Protein AF-A0A6S6U5R6-F1 (afdb_monomer_lite)

Organism: NCBI:txid1331704

InterPro domains:
  IPR002477 Peptidoglycan binding-like [PF01471] (128-172)
  IPR002477 Peptidoglycan binding-like [PF01471] (194-243)
  IPR036365 PGBD-like superfamily [SSF47090] (128-179)
  IPR036365 PGBD-like superfamily [SSF47090] (192-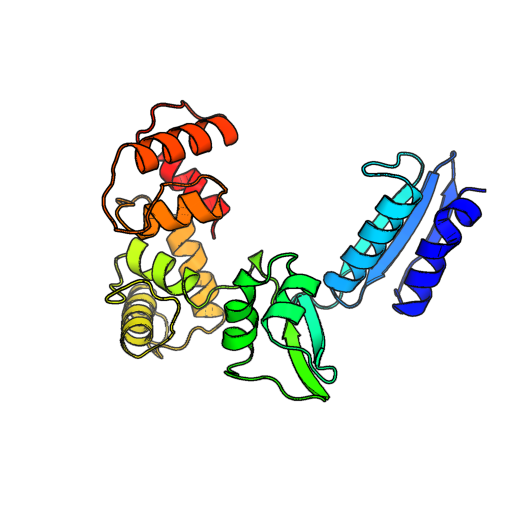245)
  IPR036366 PGBD superfamily [G3DSA:1.10.101.10] (125-185)
  IPR036366 PGBD superfamily [G3DSA:1.10.101.10] (190-248)

Secondary structure (DSSP, 8-state):
-HHHHTHHHHHHHHHTT-BS--EEEETTEEEEEEEEEEHHHHHHHHHHHHHHH-SS-SSEEEEEEEEE-S-SEEEEPPTT--HHHHHHHHHS-GGGHHHHHHHTT-SS--TT-EEEE--GGG---HHHHHHHHHHTT---S--SS---HHHHHHHHHHHHHTTS---SS--HHHHHHHHHHHHT--S---HHHHHHHHHHTT---SS-SS---HHHHHHHHHHHHHTTS---SS--HHHHHHHHHHH-

pLDDT: mean 94.7, std 4.1, range [69.38, 98.62]

Structure (mmCIF, N/CA/C/O backbone):
data_AF-A0A6S6U5R6-F1
#
_entry.id   AF-A0A6S6U5R6-F1
#
loop_
_atom_site.group_PDB
_atom_site.id
_atom_site.type_symbol
_atom_site.label_atom_id
_atom_site.label_alt_id
_atom_site.label_comp_id
_atom_site.label_asym_id
_atom_site.label_entity_id
_atom_site.label_seq_id
_atom_site.pdbx_PDB_ins_code
_atom_site.Cartn_x
_atom_site.Cartn_y
_atom_site.Cartn_z
_atom_site.occupancy
_atom_site.B_iso_or_equiv
_atom_site.auth_seq_id
_atom_site.auth_comp_id
_atom_site.auth_asym_id
_atom_site.auth_atom_id
_atom_site.pdbx_PDB_model_num
ATOM 1 N N . MET A 1 1 ? -20.305 16.436 30.517 1.00 87.75 1 MET A N 1
ATOM 2 C CA . MET A 1 1 ? -19.040 15.692 30.689 1.00 87.75 1 MET A CA 1
ATOM 3 C C . MET A 1 1 ? -18.584 15.234 29.319 1.00 87.75 1 MET A C 1
ATOM 5 O O . MET A 1 1 ? -19.436 14.871 28.508 1.00 87.75 1 MET A O 1
ATOM 9 N N . LEU A 1 2 ? -17.287 15.290 29.034 1.00 94.25 2 LEU A N 1
ATOM 10 C CA . LEU A 1 2 ? -16.742 14.882 27.733 1.00 94.25 2 LEU A CA 1
ATOM 11 C C . LEU A 1 2 ? -16.892 13.378 27.503 1.00 94.25 2 LEU A C 1
ATOM 13 O O . LEU A 1 2 ? -17.192 12.957 26.389 1.00 94.25 2 LEU A O 1
ATOM 17 N N . SER A 1 3 ? -16.813 12.591 28.575 1.00 92.06 3 SER A N 1
ATOM 18 C CA . SER A 1 3 ? -17.170 11.165 28.580 1.00 92.06 3 SER A CA 1
ATOM 19 C C . SER A 1 3 ? -18.551 10.878 27.972 1.00 92.06 3 SER A C 1
ATOM 21 O O . SER A 1 3 ? -18.696 9.941 27.195 1.00 92.06 3 SER A O 1
ATOM 23 N N . GLN A 1 4 ? -19.555 11.722 28.239 1.00 96.25 4 GLN A N 1
ATOM 24 C CA . GLN A 1 4 ? -20.894 11.571 27.657 1.00 96.25 4 GLN A CA 1
ATOM 25 C C . GLN A 1 4 ? -20.933 11.945 26.168 1.00 96.25 4 GLN A C 1
ATOM 27 O O . GLN A 1 4 ? -21.606 11.275 25.388 1.00 96.25 4 GLN A O 1
ATOM 32 N N . LYS A 1 5 ? -20.213 13.000 25.757 1.00 97.38 5 LYS A N 1
ATOM 33 C CA . LYS A 1 5 ? -20.102 13.395 24.341 1.00 97.38 5 LYS A CA 1
ATOM 34 C C . LYS A 1 5 ? -19.499 12.259 23.510 1.00 97.38 5 LYS A C 1
ATOM 36 O O . LYS A 1 5 ? -20.014 11.956 22.440 1.00 97.38 5 LYS A O 1
ATOM 41 N N . TYR A 1 6 ? -18.446 11.625 24.022 1.00 98.00 6 TYR A N 1
ATOM 42 C CA . TYR A 1 6 ? -17.703 10.558 23.348 1.00 98.00 6 TYR A CA 1
ATOM 43 C C . TYR A 1 6 ? -18.139 9.144 23.758 1.00 98.00 6 TYR A C 1
ATOM 45 O O . TYR A 1 6 ? -17.400 8.188 23.539 1.00 98.00 6 TYR A O 1
ATOM 53 N N . GLN A 1 7 ? -19.344 8.973 24.311 1.00 98.00 7 GLN A N 1
ATOM 54 C CA . GLN A 1 7 ? -19.811 7.676 24.812 1.00 98.00 7 GLN A CA 1
ATOM 55 C C . GLN A 1 7 ? -19.755 6.571 23.744 1.00 98.00 7 GLN A C 1
ATOM 57 O O . GLN A 1 7 ? -19.329 5.457 24.035 1.00 98.00 7 GLN A O 1
ATOM 62 N N . THR A 1 8 ? -20.101 6.887 22.493 1.00 98.19 8 THR A N 1
ATOM 63 C CA . THR A 1 8 ? -20.051 5.918 21.388 1.00 98.19 8 THR A CA 1
ATOM 64 C C . THR A 1 8 ? -18.628 5.465 21.053 1.00 98.19 8 THR A C 1
ATOM 66 O O . THR A 1 8 ? -18.436 4.301 20.715 1.00 98.19 8 THR A O 1
ATOM 69 N N . VAL A 1 9 ? -17.620 6.331 21.224 1.00 97.88 9 VAL A N 1
ATOM 70 C CA . VAL A 1 9 ? -16.198 5.959 21.108 1.00 97.88 9 VAL A CA 1
ATOM 71 C C . VAL A 1 9 ? -15.826 4.965 22.210 1.00 97.88 9 VAL A C 1
ATOM 73 O O . VAL A 1 9 ? -15.187 3.949 21.942 1.00 97.88 9 VAL A O 1
ATOM 76 N N . LEU A 1 10 ? -16.252 5.232 23.449 1.00 97.44 10 LEU A N 1
ATOM 77 C CA . LEU A 1 10 ? -15.955 4.376 24.602 1.00 97.44 10 LEU A CA 1
ATOM 78 C C . LEU A 1 10 ? -16.616 2.997 24.475 1.00 97.44 10 LEU A C 1
ATOM 80 O O . LEU A 1 10 ? -16.004 1.977 24.790 1.00 97.44 10 LEU A O 1
ATOM 84 N N . ASP A 1 11 ? -17.855 2.951 23.988 1.00 98.12 11 ASP A N 1
ATOM 85 C CA . ASP A 1 11 ? -18.580 1.699 23.770 1.00 98.12 11 ASP A CA 1
ATOM 86 C C . ASP A 1 11 ? -18.005 0.898 22.595 1.00 98.12 11 ASP A C 1
ATOM 88 O O . ASP A 1 11 ? -17.917 -0.333 22.666 1.00 98.12 11 ASP A O 1
ATOM 92 N N . LEU A 1 12 ? -17.529 1.581 21.548 1.00 98.12 12 LEU A N 1
ATOM 93 C CA . LEU A 1 12 ? -16.770 0.945 20.476 1.00 98.12 12 LEU A CA 1
ATOM 94 C C . LEU A 1 12 ? -15.465 0.339 21.011 1.00 98.12 12 LEU A C 1
ATOM 96 O O . LEU A 1 12 ? -15.174 -0.815 20.710 1.00 98.12 12 LEU A O 1
ATOM 100 N N . GLY A 1 13 ? -14.731 1.052 21.871 1.00 97.31 13 GLY A N 1
ATOM 101 C CA . GLY A 1 13 ? -13.522 0.530 22.517 1.00 97.31 13 GLY A CA 1
ATOM 102 C C . GLY A 1 13 ? -13.771 -0.764 23.301 1.00 97.31 13 GLY A C 1
ATOM 103 O O . GLY A 1 13 ? -13.008 -1.722 23.181 1.00 97.31 13 GLY A O 1
ATOM 104 N N . LYS A 1 14 ? -14.890 -0.847 24.032 1.00 96.81 14 LYS A N 1
ATOM 105 C CA . LYS A 1 14 ? -15.309 -2.092 24.703 1.00 96.81 14 LYS A CA 1
ATOM 106 C C . LYS A 1 14 ? -15.639 -3.199 23.703 1.00 96.81 14 LYS A C 1
ATOM 108 O O . LYS A 1 14 ? -15.217 -4.331 23.892 1.00 96.81 14 LYS A O 1
ATOM 113 N N . THR A 1 15 ? -16.366 -2.872 22.635 1.00 97.69 15 THR A N 1
ATOM 114 C CA . THR A 1 15 ? -16.760 -3.835 21.589 1.00 97.69 15 THR A CA 1
ATOM 115 C C . THR A 1 15 ? -15.545 -4.436 20.880 1.00 97.69 15 THR A C 1
ATOM 117 O O . THR A 1 15 ? -15.525 -5.627 20.580 1.00 97.69 15 THR A O 1
ATOM 120 N N . LEU A 1 16 ? -14.514 -3.621 20.650 1.00 96.69 16 LEU A N 1
ATOM 121 C CA . LEU A 1 16 ? -13.247 -4.034 20.047 1.00 96.69 16 LEU A CA 1
ATOM 122 C C . LEU A 1 16 ? -12.286 -4.692 21.052 1.00 96.69 16 LEU A C 1
ATOM 124 O O . LEU A 1 16 ? -11.215 -5.139 20.658 1.00 96.69 16 LEU A O 1
ATOM 128 N N . ASN A 1 17 ? -12.664 -4.787 22.331 1.00 96.94 17 ASN A N 1
ATOM 129 C CA . ASN A 1 17 ? -11.829 -5.302 23.416 1.00 96.94 17 ASN A CA 1
ATOM 130 C C . ASN A 1 17 ? -10.465 -4.596 23.512 1.00 96.94 17 ASN A C 1
ATOM 132 O O . ASN A 1 17 ? -9.442 -5.263 23.675 1.00 96.94 17 ASN A O 1
ATOM 136 N N . ILE A 1 18 ? -10.441 -3.260 23.426 1.00 97.44 18 ILE A N 1
ATOM 137 C CA . ILE A 1 18 ? -9.217 -2.474 23.640 1.00 97.44 18 ILE A CA 1
ATOM 138 C C . ILE A 1 18 ? -8.646 -2.790 25.031 1.00 97.44 18 ILE A C 1
ATOM 140 O O . ILE A 1 18 ? -9.348 -2.688 26.038 1.00 97.44 18 ILE A O 1
ATOM 144 N N . GLN A 1 19 ? -7.378 -3.199 25.079 1.00 95.94 19 GLN A N 1
ATOM 145 C CA . GLN A 1 19 ? -6.697 -3.633 26.304 1.00 95.94 19 GLN A CA 1
ATOM 146 C C . GLN A 1 19 ? -5.864 -2.505 26.916 1.00 95.94 19 GLN A C 1
ATOM 148 O O . GLN A 1 19 ? -5.504 -1.559 26.221 1.00 95.94 19 GLN A O 1
ATOM 153 N N . ASN A 1 20 ? -5.504 -2.633 28.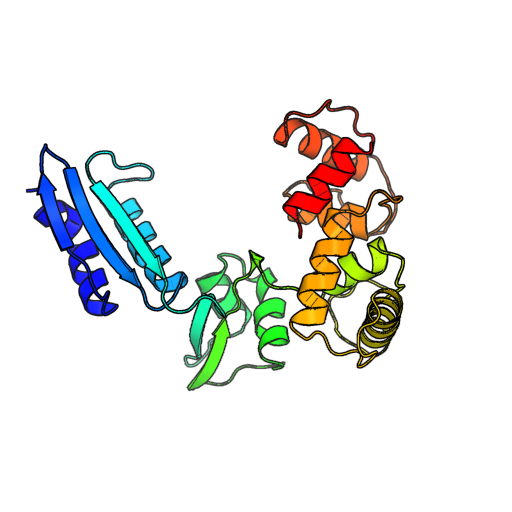198 1.00 95.00 20 ASN A N 1
ATOM 154 C CA . ASN A 1 20 ? -4.531 -1.760 28.881 1.00 95.00 20 ASN A CA 1
ATOM 155 C C . ASN A 1 20 ? -4.811 -0.253 28.711 1.00 95.00 20 ASN A C 1
ATOM 157 O O . ASN A 1 20 ? -3.888 0.532 28.501 1.00 95.00 20 ASN A O 1
ATOM 161 N N . GLY A 1 21 ? -6.090 0.124 28.722 1.00 92.06 21 GLY A N 1
ATOM 162 C CA . GLY A 1 21 ? -6.541 1.480 28.443 1.00 92.06 21 GLY A CA 1
ATOM 163 C C . GLY A 1 21 ? -7.178 2.161 29.643 1.00 92.06 21 GLY A C 1
ATOM 164 O O . GLY A 1 21 ? -7.866 1.518 30.434 1.00 92.06 21 GLY A O 1
ATOM 165 N N . ASP A 1 22 ? -6.993 3.474 29.723 1.00 95.75 22 ASP A N 1
ATOM 166 C CA . ASP A 1 22 ? -7.586 4.350 30.726 1.00 95.75 22 ASP A CA 1
ATOM 167 C C . ASP A 1 22 ? -8.443 5.431 30.061 1.00 95.75 22 ASP A C 1
ATOM 169 O O . ASP A 1 22 ? -8.202 5.838 28.923 1.00 95.75 22 ASP A O 1
ATOM 173 N N . VAL A 1 23 ? -9.443 5.924 30.794 1.00 96.50 23 VAL A N 1
ATOM 174 C CA . VAL A 1 23 ? -10.279 7.061 30.386 1.00 96.50 23 VAL A CA 1
ATOM 175 C C . VAL A 1 23 ? -10.267 8.087 31.508 1.00 96.50 23 VAL A C 1
ATOM 177 O O . VAL A 1 23 ? -10.795 7.838 32.592 1.00 96.50 23 VAL A O 1
ATOM 180 N N . ILE A 1 24 ? -9.658 9.244 31.257 1.00 96.75 24 ILE A N 1
ATOM 181 C CA . ILE A 1 24 ? -9.437 10.283 32.266 1.00 96.75 24 ILE A CA 1
ATOM 182 C C . ILE A 1 24 ? -9.946 11.616 31.720 1.00 96.75 24 ILE A C 1
ATOM 184 O O . ILE A 1 24 ? -9.474 12.095 30.697 1.00 96.75 24 ILE A O 1
ATOM 188 N N . GLU A 1 25 ? -10.892 12.250 32.411 1.00 96.81 25 GLU A N 1
ATOM 189 C CA . GLU A 1 25 ? -11.330 13.614 32.093 1.00 96.81 25 GLU A CA 1
ATOM 190 C C . GLU A 1 25 ? -10.544 14.597 32.974 1.00 96.81 25 GLU A C 1
ATOM 192 O O . GLU A 1 25 ? -10.688 14.593 34.198 1.00 96.81 25 GLU A O 1
ATOM 197 N N . LYS A 1 26 ? -9.671 15.409 32.368 1.00 95.75 26 LYS A N 1
ATOM 198 C CA . LYS A 1 26 ? -8.799 16.356 33.078 1.00 95.75 26 LYS A CA 1
ATOM 199 C C . LYS A 1 26 ? -8.613 17.636 32.268 1.00 95.75 26 LYS A C 1
ATOM 201 O O . LYS A 1 26 ? -8.411 17.579 31.063 1.00 95.75 26 LYS A O 1
ATOM 206 N N . ASP A 1 27 ? -8.684 18.788 32.937 1.00 94.56 27 ASP A N 1
ATOM 207 C CA . ASP A 1 27 ? -8.444 20.114 32.342 1.00 94.56 27 ASP A CA 1
ATOM 208 C C . ASP A 1 27 ? -9.277 20.392 31.070 1.00 94.56 27 ASP A C 1
ATOM 210 O O . ASP A 1 27 ? -8.825 21.051 30.138 1.00 94.56 27 ASP A O 1
ATOM 214 N N . GLY A 1 28 ? -10.516 19.880 31.024 1.00 95.00 28 GLY A N 1
ATOM 215 C CA . GLY A 1 28 ? -11.403 20.029 29.863 1.00 95.00 28 GLY A CA 1
ATOM 216 C C . GLY A 1 28 ? -11.013 19.171 28.654 1.00 95.00 28 GLY A C 1
ATOM 217 O O . GLY A 1 28 ? -11.452 19.461 27.544 1.00 95.00 28 GLY A O 1
ATOM 218 N N . ILE A 1 29 ? -10.204 18.129 28.863 1.00 97.00 29 ILE A N 1
ATOM 219 C CA . ILE A 1 29 ? -9.772 17.170 27.845 1.00 97.00 29 ILE A CA 1
ATOM 220 C C . ILE A 1 29 ? -10.123 15.757 28.314 1.00 97.00 29 ILE A C 1
ATOM 222 O O . ILE A 1 29 ? -9.887 15.388 29.466 1.00 97.00 29 ILE A O 1
ATOM 226 N N . LEU A 1 30 ? -10.678 14.952 27.409 1.00 98.06 30 LEU A N 1
ATOM 227 C CA . LEU A 1 30 ? -10.830 13.516 27.602 1.00 98.06 30 LEU A CA 1
ATOM 228 C C . LEU A 1 30 ? -9.572 12.801 27.101 1.00 98.06 30 LEU A C 1
ATOM 230 O O . LEU A 1 30 ? -9.301 12.778 25.905 1.00 98.06 30 LEU A O 1
ATOM 234 N N . LEU A 1 31 ? -8.802 12.227 28.011 1.00 97.69 31 LEU A N 1
ATOM 235 C CA . LEU A 1 31 ? -7.648 11.390 27.710 1.00 97.69 31 LEU A CA 1
ATOM 236 C C . LEU A 1 31 ? -8.124 9.943 27.598 1.00 97.69 31 LEU A C 1
ATOM 238 O O . LEU A 1 31 ? -8.745 9.430 28.530 1.00 97.69 31 LEU A O 1
ATOM 242 N N . ILE A 1 32 ? -7.845 9.298 26.470 1.00 96.94 32 ILE A N 1
ATOM 243 C CA . ILE A 1 32 ? -8.117 7.876 26.252 1.00 96.94 32 ILE A CA 1
ATOM 244 C C . ILE A 1 32 ? -6.802 7.188 25.907 1.00 96.94 32 ILE A C 1
ATOM 246 O O . ILE A 1 32 ? -6.084 7.649 25.021 1.00 96.94 32 ILE A O 1
ATOM 250 N N . SER A 1 33 ? -6.502 6.074 26.563 1.00 97.44 33 SER A N 1
ATOM 251 C CA . SER A 1 33 ? -5.384 5.212 26.184 1.00 97.44 33 SER A CA 1
ATOM 252 C C . SER A 1 33 ? -5.830 3.783 25.897 1.00 97.44 33 SER A C 1
ATOM 254 O O . SER A 1 33 ? -6.959 3.399 26.206 1.00 97.44 33 SER A O 1
ATOM 256 N N . GLY A 1 34 ? -4.952 2.990 25.282 1.00 97.75 34 GLY A N 1
ATOM 257 C CA . GLY A 1 34 ? -5.128 1.543 25.187 1.00 97.75 34 GLY A CA 1
ATOM 258 C C . GLY A 1 34 ? -4.356 0.883 24.051 1.00 97.75 34 GLY A C 1
ATOM 259 O O . GLY A 1 34 ? -3.592 1.513 23.321 1.00 97.75 34 GLY A O 1
ATOM 260 N N . THR A 1 35 ? -4.581 -0.413 23.887 1.00 98.31 35 THR A N 1
ATOM 261 C CA . THR A 1 35 ? -3.994 -1.244 22.838 1.00 98.31 35 THR A CA 1
ATOM 262 C C . THR A 1 35 ? -5.107 -1.876 22.017 1.00 98.31 35 THR A C 1
ATOM 264 O O . THR A 1 35 ? -5.890 -2.677 22.531 1.00 98.31 35 THR A O 1
ATOM 267 N N . ALA A 1 36 ? -5.178 -1.505 20.739 1.00 98.19 36 ALA A N 1
ATOM 268 C CA . ALA A 1 36 ? -6.022 -2.170 19.753 1.00 98.19 36 ALA A CA 1
ATOM 269 C C . ALA A 1 36 ? -5.334 -3.436 19.239 1.00 98.19 36 ALA A C 1
ATOM 271 O O . ALA A 1 36 ? -4.104 -3.470 19.131 1.00 98.19 36 ALA A O 1
ATOM 272 N N . LYS A 1 37 ? -6.103 -4.460 18.859 1.00 97.38 37 LYS A N 1
ATOM 273 C CA . LYS A 1 37 ? -5.512 -5.698 18.342 1.00 97.38 37 LYS A CA 1
ATOM 274 C C . LYS A 1 37 ? -4.866 -5.466 16.981 1.00 97.38 37 LYS A C 1
ATOM 276 O O . LYS A 1 37 ? -3.770 -5.949 16.719 1.00 97.38 37 LYS A O 1
ATOM 281 N N . THR A 1 38 ? -5.541 -4.707 16.116 1.00 97.38 38 THR A N 1
ATOM 282 C CA . THR A 1 38 ? -5.091 -4.425 14.745 1.00 97.38 38 THR A CA 1
ATOM 283 C C . THR A 1 38 ? -5.143 -2.935 14.415 1.00 97.38 38 THR A C 1
ATOM 285 O O . THR A 1 38 ? -5.860 -2.157 15.050 1.00 97.38 38 THR A O 1
ATOM 288 N N . ALA A 1 39 ? -4.390 -2.512 13.396 1.00 96.12 39 ALA A N 1
ATOM 289 C CA . ALA A 1 39 ? -4.393 -1.119 12.953 1.00 96.12 39 ALA A CA 1
ATOM 290 C C . ALA A 1 39 ? -5.780 -0.661 12.462 1.00 96.12 39 ALA A C 1
ATOM 292 O O . ALA A 1 39 ? -6.155 0.481 12.712 1.00 96.12 39 ALA A O 1
ATOM 293 N N . TYR A 1 40 ? -6.570 -1.550 11.851 1.00 97.12 40 TYR A N 1
ATOM 294 C CA . TYR A 1 40 ? -7.944 -1.238 11.450 1.00 97.12 40 TYR A CA 1
ATOM 295 C C . TYR A 1 40 ? -8.849 -0.880 12.635 1.00 97.12 40 TYR A C 1
ATOM 297 O O . TYR A 1 40 ? -9.614 0.074 12.566 1.00 97.12 40 TYR A O 1
ATOM 305 N N . GLU A 1 41 ? -8.750 -1.608 13.746 1.00 97.31 41 GLU A N 1
ATOM 306 C CA . GLU A 1 41 ? -9.540 -1.325 14.951 1.00 97.31 41 GLU A CA 1
ATOM 307 C C . GLU A 1 41 ? -9.175 0.027 15.564 1.00 97.31 41 GLU A C 1
ATOM 309 O O . GLU A 1 41 ? -10.053 0.794 15.962 1.00 97.31 41 GLU A O 1
ATOM 314 N N . LYS A 1 42 ? -7.877 0.352 15.571 1.00 97.12 42 LYS A N 1
ATOM 315 C CA . LYS A 1 42 ? -7.392 1.680 15.950 1.00 97.12 42 LYS A CA 1
ATOM 316 C C . LYS A 1 4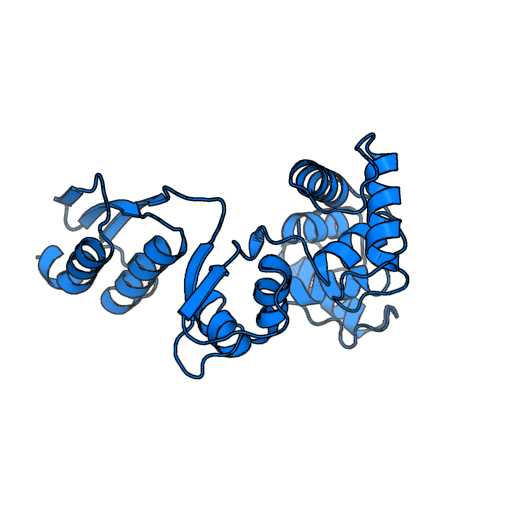2 ? -8.004 2.767 15.058 1.00 97.12 42 LYS A C 1
ATOM 318 O O . LYS A 1 42 ? -8.426 3.808 15.559 1.00 97.12 42 LYS A O 1
ATOM 323 N N . ASP A 1 43 ? -8.065 2.531 13.749 1.00 96.12 43 ASP A N 1
ATOM 324 C CA . ASP A 1 43 ? -8.630 3.481 12.788 1.00 96.12 43 ASP A CA 1
ATOM 325 C C . ASP A 1 43 ? -10.149 3.641 12.958 1.00 96.12 43 ASP A C 1
ATOM 327 O O . ASP A 1 43 ? -10.643 4.762 12.870 1.00 96.12 43 ASP A O 1
ATOM 331 N N . LEU A 1 44 ? -10.885 2.576 13.305 1.00 97.19 44 LEU A N 1
ATOM 332 C CA . LEU A 1 44 ? -12.317 2.661 13.630 1.00 97.19 44 LEU A CA 1
ATOM 333 C C . LEU A 1 44 ? -12.589 3.594 14.818 1.00 97.19 44 LEU A C 1
ATOM 335 O O . LEU A 1 44 ? -13.536 4.379 14.779 1.00 97.19 44 LEU A O 1
ATOM 339 N N . ILE A 1 45 ? -11.749 3.544 15.856 1.00 97.69 45 ILE A N 1
ATOM 340 C CA . ILE A 1 45 ? -11.832 4.472 16.992 1.00 97.69 45 ILE A CA 1
ATOM 341 C C . ILE A 1 45 ? -11.574 5.910 16.527 1.00 97.69 45 ILE A C 1
ATOM 343 O O . ILE A 1 45 ? -12.339 6.811 16.872 1.00 97.69 45 ILE A O 1
ATOM 347 N N . TRP A 1 46 ? -10.541 6.139 15.710 1.00 96.88 46 TRP A N 1
ATOM 348 C CA . TRP A 1 46 ? -10.255 7.469 15.160 1.00 96.88 46 TRP A CA 1
ATOM 349 C C . TRP A 1 46 ? -11.378 8.007 14.274 1.00 96.88 46 TRP A C 1
ATOM 351 O O . TRP A 1 46 ? -11.697 9.195 14.347 1.00 96.88 46 TRP A O 1
ATOM 361 N N . ASP A 1 47 ? -11.983 7.164 13.446 1.00 95.94 47 ASP A N 1
ATOM 362 C CA . ASP A 1 47 ? -13.098 7.546 12.583 1.00 95.94 47 ASP A CA 1
ATOM 363 C C . ASP A 1 47 ? -14.342 7.898 13.404 1.00 95.94 47 ASP A C 1
ATOM 365 O O . ASP A 1 47 ? -15.008 8.896 13.120 1.00 95.94 47 ASP A O 1
ATOM 369 N N . GLU A 1 48 ? -14.611 7.158 14.479 1.00 97.94 48 GLU A N 1
ATOM 370 C CA . GLU A 1 48 ? -15.709 7.459 15.397 1.00 97.94 48 GLU A CA 1
ATOM 371 C C . GLU A 1 48 ? -15.471 8.765 16.173 1.00 97.94 48 GLU A C 1
ATOM 373 O O . GLU A 1 48 ? -16.382 9.583 16.320 1.00 97.94 48 GLU A O 1
ATOM 378 N N . ILE A 1 49 ? -14.228 9.034 16.584 1.00 97.62 49 ILE A N 1
ATOM 379 C CA . ILE A 1 49 ? -13.845 10.323 17.177 1.00 97.62 49 ILE A CA 1
ATOM 380 C C . ILE A 1 49 ? -14.094 11.458 16.189 1.00 97.62 49 ILE A C 1
ATOM 382 O O . ILE A 1 49 ? -14.694 12.463 16.566 1.00 97.62 49 ILE A O 1
ATOM 386 N N . LYS A 1 50 ? -13.689 11.303 14.922 1.00 96.75 50 LYS A N 1
ATOM 387 C CA . LYS A 1 50 ? -13.935 12.325 13.895 1.00 96.75 50 LYS A CA 1
ATOM 388 C C . LYS A 1 50 ? -15.424 12.539 13.650 1.00 96.75 50 LYS A C 1
ATOM 390 O O . LYS A 1 50 ? -15.859 13.675 13.471 1.00 96.75 50 LYS A O 1
ATOM 395 N N . ARG A 1 51 ? -16.218 11.466 13.678 1.00 97.38 51 ARG A N 1
ATOM 396 C CA . ARG A 1 51 ? -17.677 11.527 13.528 1.00 97.38 51 ARG A CA 1
ATOM 397 C C . ARG A 1 51 ? -18.337 12.331 14.652 1.00 97.38 51 ARG A C 1
ATOM 399 O O . ARG A 1 51 ? -19.290 13.060 14.392 1.00 97.38 51 ARG A O 1
ATOM 406 N N . VAL A 1 52 ? -17.847 12.200 15.885 1.00 97.50 52 VAL A N 1
ATOM 407 C CA . VAL A 1 52 ? -18.407 12.867 17.074 1.00 97.50 52 VAL A CA 1
ATOM 408 C C . VAL A 1 52 ? -17.842 14.279 17.282 1.00 97.50 52 VAL A C 1
ATOM 410 O O . VAL A 1 52 ? -18.579 15.204 17.621 1.00 97.50 52 VAL A O 1
ATOM 413 N N . GLY A 1 53 ? -16.531 14.446 17.120 1.00 96.00 53 GLY A N 1
ATOM 414 C CA . GLY A 1 53 ? -15.781 15.656 17.465 1.00 96.00 53 GLY A CA 1
ATOM 415 C C . GLY A 1 53 ? -15.374 16.535 16.278 1.00 96.00 53 GLY A C 1
ATOM 416 O O . GLY A 1 53 ? -14.896 17.648 16.492 1.00 96.00 53 GLY A O 1
ATOM 417 N N . GLY A 1 54 ? -15.570 16.074 15.041 1.00 95.56 54 GLY A N 1
ATOM 418 C CA . GLY A 1 54 ? -15.055 16.715 13.828 1.00 95.56 54 GLY A CA 1
ATOM 419 C C . GLY A 1 54 ? -13.619 16.290 13.494 1.00 95.56 54 GLY A C 1
ATOM 420 O O . GLY A 1 54 ? -13.018 15.480 14.185 1.00 95.56 54 GLY A O 1
ATOM 421 N N . ASN A 1 55 ? -13.037 16.837 12.422 1.00 91.12 55 ASN A N 1
ATOM 422 C CA . ASN A 1 55 ? -11.746 16.365 11.887 1.00 91.12 55 ASN A CA 1
ATOM 423 C C . ASN A 1 55 ? -10.528 16.600 12.802 1.00 91.12 55 ASN A C 1
ATOM 425 O O . ASN A 1 55 ? -9.507 15.941 12.623 1.00 91.12 55 ASN A O 1
ATOM 429 N N . ALA A 1 56 ? -10.616 17.550 13.734 1.00 92.44 56 ALA A N 1
ATOM 430 C CA . ALA A 1 56 ? -9.533 17.916 14.647 1.00 92.44 56 ALA A CA 1
ATOM 431 C C . ALA A 1 56 ? -10.110 18.389 15.996 1.00 92.44 56 ALA A C 1
ATOM 433 O O . ALA A 1 56 ? -10.082 19.587 16.291 1.00 92.44 56 ALA A O 1
ATOM 434 N N . PRO A 1 57 ? -10.705 17.483 16.791 1.00 96.00 57 PRO A N 1
ATOM 435 C CA . PRO A 1 57 ? -11.280 17.853 18.074 1.00 96.00 57 PRO A CA 1
ATOM 436 C C . PRO A 1 57 ? -10.170 18.239 19.056 1.00 96.00 57 PRO A C 1
ATOM 438 O O . PRO A 1 57 ? -9.132 17.587 19.122 1.00 96.00 57 PRO A O 1
ATOM 441 N N . THR A 1 58 ? -10.385 19.305 19.825 1.00 96.75 58 THR A N 1
ATOM 442 C CA . THR A 1 58 ? -9.409 19.815 20.807 1.00 96.75 58 THR A CA 1
ATOM 443 C C . THR A 1 58 ? -9.702 19.366 22.237 1.00 96.75 58 THR A C 1
ATOM 445 O O . THR A 1 58 ? -8.926 19.652 23.141 1.00 96.75 58 THR A O 1
ATOM 448 N N . ASP A 1 59 ? -10.837 18.704 22.454 1.00 97.50 59 ASP A N 1
ATOM 449 C CA . ASP A 1 59 ? -11.358 18.286 23.759 1.00 97.50 59 ASP A CA 1
ATOM 450 C C . ASP A 1 59 ? -11.153 16.786 24.039 1.00 97.50 59 ASP A C 1
ATOM 452 O O . ASP A 1 59 ? -11.681 16.249 25.010 1.00 97.50 59 ASP A O 1
ATOM 456 N N . ILE A 1 60 ? -10.380 16.098 23.198 1.00 98.12 60 ILE A N 1
ATOM 457 C CA . ILE A 1 60 ? -10.016 14.690 23.350 1.00 98.12 60 ILE A CA 1
ATOM 458 C C . ILE A 1 60 ? -8.573 14.477 22.894 1.00 98.12 60 ILE A C 1
ATOM 460 O O . ILE A 1 60 ? -8.123 15.060 21.908 1.00 98.12 60 ILE A O 1
ATOM 464 N N . GLN A 1 61 ? -7.848 13.629 23.610 1.00 96.81 61 GLN A N 1
ATOM 465 C CA . GLN A 1 61 ? -6.510 13.175 23.258 1.00 96.81 61 GLN A CA 1
ATOM 466 C C . GLN A 1 61 ? -6.460 11.660 23.403 1.00 96.81 61 GLN A C 1
ATOM 468 O O . GLN A 1 61 ? -6.967 11.110 24.381 1.00 96.81 61 GLN A O 1
ATOM 473 N N . VAL A 1 62 ? -5.866 10.989 22.417 1.00 95.38 62 VAL A N 1
ATOM 474 C CA . VAL A 1 62 ? -5.843 9.527 22.362 1.00 95.38 62 VAL A CA 1
ATOM 475 C C . VAL A 1 62 ? -4.426 9.019 22.175 1.00 95.38 62 VAL A C 1
ATOM 477 O O . VAL A 1 62 ? -3.758 9.372 21.203 1.00 95.38 62 VAL A O 1
ATOM 480 N N . GLU A 1 63 ? -3.996 8.154 23.086 1.00 96.44 63 GLU A N 1
ATOM 481 C CA . GLU A 1 63 ? -2.731 7.431 23.017 1.00 96.44 63 GLU A CA 1
ATOM 482 C C . GLU A 1 63 ? -3.010 5.938 22.849 1.00 96.44 63 GLU A C 1
ATOM 484 O O . GLU A 1 63 ? -3.337 5.233 23.799 1.00 96.44 63 GLU A O 1
ATOM 489 N N . MET A 1 64 ? -2.909 5.442 21.617 1.00 96.00 64 MET A N 1
ATOM 490 C CA . MET A 1 64 ? -3.281 4.065 21.311 1.00 96.00 64 MET A CA 1
ATOM 491 C C . MET A 1 64 ? -2.180 3.329 20.558 1.00 96.00 64 MET A C 1
ATOM 493 O O . MET A 1 64 ? -1.687 3.802 19.528 1.00 96.00 64 MET A O 1
ATOM 497 N N . THR A 1 65 ? -1.830 2.146 21.055 1.00 97.06 65 THR A N 1
ATOM 498 C CA . THR A 1 65 ? -0.880 1.224 20.426 1.00 97.06 65 THR A CA 1
ATOM 499 C C . THR A 1 65 ? -1.610 0.117 19.662 1.00 97.06 65 THR A C 1
ATOM 501 O O . THR A 1 65 ? -2.826 -0.047 19.783 1.00 97.06 65 THR A O 1
ATOM 504 N N . VAL A 1 66 ? -0.876 -0.612 18.820 1.00 96.75 66 VAL A N 1
ATOM 505 C CA . VAL A 1 66 ? -1.387 -1.758 18.055 1.00 96.75 66 VAL A CA 1
ATOM 506 C C . VAL A 1 66 ? -0.592 -2.992 18.460 1.00 96.75 66 VAL A C 1
ATOM 508 O O . VAL A 1 66 ? 0.634 -2.929 18.489 1.00 96.75 66 VAL A O 1
ATOM 511 N N . GLU A 1 67 ? -1.282 -4.087 18.769 1.00 96.88 67 GLU A N 1
ATOM 512 C CA . GLU A 1 67 ? -0.660 -5.363 19.138 1.00 96.88 67 GLU A CA 1
ATOM 513 C C . GLU A 1 67 ? -0.064 -6.087 17.922 1.00 96.88 67 GLU A C 1
ATOM 515 O O . GLU A 1 67 ? 1.103 -6.470 17.944 1.00 96.88 67 GLU A O 1
ATOM 520 N N . ILE A 1 68 ? -0.850 -6.257 16.852 1.00 93.44 68 ILE A N 1
ATOM 521 C CA . ILE A 1 68 ? -0.451 -7.000 15.651 1.00 93.44 68 ILE A CA 1
ATOM 522 C C . ILE A 1 68 ? -0.182 -6.032 14.501 1.00 93.44 68 ILE A C 1
ATOM 524 O O . ILE A 1 68 ? -1.078 -5.317 14.049 1.00 93.44 68 ILE A O 1
ATOM 528 N N . THR A 1 69 ? 1.054 -6.040 14.003 1.00 89.75 69 THR A N 1
ATOM 529 C CA . THR A 1 69 ? 1.508 -5.148 12.924 1.00 89.75 69 THR A CA 1
ATOM 530 C C . THR A 1 69 ? 1.706 -5.843 11.581 1.00 89.75 69 THR A C 1
ATOM 532 O O . THR A 1 69 ? 1.842 -5.160 10.573 1.00 89.75 69 THR A O 1
ATOM 535 N N . ASP A 1 70 ? 1.701 -7.177 11.549 1.00 87.38 70 ASP A N 1
ATOM 536 C CA . ASP A 1 70 ? 1.977 -7.958 10.333 1.00 87.38 70 ASP A CA 1
ATOM 537 C C . ASP A 1 70 ? 0.908 -7.751 9.248 1.00 87.38 70 ASP A C 1
ATOM 539 O O . ASP A 1 70 ? 1.191 -7.818 8.051 1.00 87.38 70 ASP A O 1
ATOM 543 N N . TYR A 1 71 ? -0.319 -7.441 9.670 1.00 93.06 71 TYR A N 1
ATOM 544 C CA . TYR A 1 71 ? -1.455 -7.183 8.799 1.00 93.06 71 TYR A CA 1
ATOM 545 C C . TYR A 1 71 ? -2.344 -6.063 9.334 1.00 93.06 71 TYR A C 1
ATOM 547 O O . TYR A 1 71 ? -2.341 -5.718 10.514 1.00 93.06 71 TYR A O 1
ATOM 555 N N . TYR A 1 72 ? -3.149 -5.493 8.442 1.00 96.56 72 TYR A N 1
ATOM 556 C CA . TYR A 1 72 ? -4.083 -4.425 8.772 1.00 96.56 72 TYR A CA 1
ATOM 557 C C . TYR A 1 72 ? -5.303 -4.943 9.532 1.00 96.56 72 TYR A C 1
ATOM 559 O O . TYR A 1 72 ? -5.740 -4.304 10.489 1.00 96.56 72 TYR A O 1
ATOM 567 N N . HIS A 1 73 ? -5.848 -6.090 9.106 1.00 97.62 73 HIS A N 1
ATOM 568 C CA . HIS A 1 73 ? -6.966 -6.768 9.761 1.00 97.62 73 HIS A CA 1
ATOM 569 C C . HIS A 1 73 ? -7.128 -8.218 9.273 1.00 97.62 73 HIS A C 1
ATOM 571 O O . HIS A 1 73 ? -6.695 -8.541 8.171 1.00 97.62 73 HIS A O 1
ATOM 577 N N . MET A 1 74 ? -7.825 -9.062 10.040 1.00 97.31 74 MET A N 1
ATOM 578 C CA . MET A 1 74 ? -8.321 -10.362 9.566 1.00 97.31 74 MET A CA 1
ATOM 579 C C . MET A 1 74 ? -9.802 -10.246 9.228 1.00 97.31 74 MET A C 1
ATOM 581 O O . MET A 1 74 ? -10.609 -9.888 10.080 1.00 97.31 74 MET A O 1
ATOM 585 N N . HIS A 1 75 ? -10.167 -10.547 7.990 1.00 98.06 75 HIS A N 1
ATOM 586 C CA . HIS A 1 75 ? -11.528 -10.402 7.496 1.00 98.06 75 HIS A CA 1
ATOM 587 C C . HIS A 1 75 ? -12.150 -11.764 7.192 1.00 98.06 75 HIS A C 1
ATOM 589 O O . HIS A 1 75 ? -11.607 -12.523 6.395 1.00 98.06 75 HIS A O 1
ATOM 595 N N . THR A 1 76 ? -13.311 -12.051 7.780 1.00 98.19 76 THR A N 1
ATOM 596 C CA . THR A 1 76 ? -14.153 -13.181 7.370 1.00 98.19 76 THR A CA 1
ATOM 597 C C . THR A 1 76 ? -15.136 -12.714 6.305 1.00 98.19 76 THR A C 1
ATOM 599 O O . THR A 1 76 ? -15.934 -11.813 6.564 1.00 98.19 76 THR A O 1
ATOM 602 N N . VAL A 1 77 ? -15.076 -13.335 5.129 1.00 98.38 77 VAL A N 1
ATOM 603 C CA . VAL A 1 77 ? -15.882 -12.978 3.959 1.00 98.38 77 VAL A CA 1
ATOM 604 C C . VAL A 1 77 ? -17.354 -13.283 4.216 1.00 98.38 77 VAL A C 1
ATOM 606 O O . VAL A 1 77 ? -17.739 -14.420 4.491 1.00 98.38 77 VAL A O 1
ATOM 609 N N . ALA A 1 78 ? -18.204 -12.273 4.081 1.00 97.94 78 ALA A N 1
ATOM 610 C CA . ALA A 1 78 ? -19.646 -12.414 4.163 1.00 97.94 78 ALA A CA 1
ATOM 611 C C . ALA A 1 78 ? -20.255 -12.871 2.829 1.00 97.94 78 ALA A C 1
ATOM 613 O O . ALA A 1 78 ? -19.686 -12.744 1.740 1.00 97.94 78 ALA A O 1
ATOM 614 N N . LYS A 1 79 ? -21.487 -13.385 2.895 1.00 97.44 79 LYS A N 1
ATOM 615 C CA . LYS A 1 79 ? -22.223 -13.820 1.706 1.00 97.44 79 LYS A CA 1
ATOM 616 C C . LYS A 1 79 ? -22.417 -12.667 0.712 1.00 97.44 79 LYS A C 1
ATOM 618 O O . LYS A 1 79 ? -23.111 -11.701 1.012 1.00 97.44 79 LYS A O 1
ATOM 623 N N . GLY A 1 80 ? -21.879 -12.835 -0.498 1.00 94.69 80 GLY A N 1
ATOM 624 C CA . GLY A 1 80 ? -22.002 -11.873 -1.599 1.00 94.69 80 GLY A CA 1
ATOM 625 C C . GLY A 1 80 ? -20.894 -10.819 -1.658 1.00 94.69 80 GLY A C 1
ATOM 626 O O . GLY A 1 80 ? -20.911 -9.993 -2.569 1.00 94.69 80 GLY A O 1
ATOM 627 N N . GLU A 1 81 ? -19.927 -10.842 -0.736 1.00 97.56 81 GLU A N 1
ATOM 628 C CA . GLU A 1 81 ? -18.744 -9.991 -0.848 1.00 97.56 81 GLU A CA 1
ATOM 629 C C . GLU A 1 81 ? -17.830 -10.441 -1.995 1.00 97.56 81 GLU A C 1
ATOM 631 O O . GLU A 1 81 ? -17.765 -11.609 -2.376 1.00 97.56 81 GLU A O 1
ATOM 636 N N . SER A 1 82 ? -17.113 -9.471 -2.552 1.00 97.81 82 SER A N 1
ATOM 637 C CA . SER A 1 82 ? -16.045 -9.668 -3.530 1.00 97.81 82 SER A CA 1
ATOM 638 C C . SER A 1 82 ? -14.792 -8.954 -3.038 1.00 97.81 82 SER A C 1
ATOM 640 O O . SER A 1 82 ? -14.889 -8.052 -2.202 1.00 97.81 82 SER A O 1
ATOM 642 N N . PHE A 1 83 ? -13.618 -9.271 -3.596 1.00 97.69 83 PHE A N 1
ATOM 643 C CA . PHE A 1 83 ? -12.394 -8.535 -3.260 1.00 97.69 83 PHE A CA 1
ATOM 644 C C . PHE A 1 83 ? -12.536 -7.018 -3.454 1.00 97.69 83 PHE A C 1
ATOM 646 O O . PHE A 1 83 ? -11.946 -6.261 -2.689 1.00 97.69 83 PHE A O 1
ATOM 653 N N . TRP A 1 84 ? -13.333 -6.567 -4.432 1.00 97.19 84 TRP A N 1
ATOM 654 C CA . TRP A 1 84 ? -13.617 -5.144 -4.644 1.00 97.19 84 TRP A CA 1
ATOM 655 C C . TRP A 1 84 ? -14.299 -4.513 -3.433 1.00 97.19 84 TRP A C 1
ATOM 657 O O . TRP A 1 84 ? -13.845 -3.494 -2.921 1.00 97.19 84 TRP A O 1
ATOM 667 N N . VAL A 1 85 ? -15.373 -5.138 -2.948 1.00 97.88 85 VAL A N 1
ATOM 668 C CA . VAL A 1 85 ? -16.134 -4.650 -1.786 1.00 97.88 85 VAL A CA 1
ATOM 669 C C . VAL A 1 85 ? -15.255 -4.631 -0.535 1.00 97.88 85 VAL A C 1
ATOM 671 O O . VAL A 1 85 ? -15.281 -3.674 0.237 1.00 97.88 85 VAL A O 1
ATOM 674 N N . ILE A 1 86 ? -14.422 -5.657 -0.370 1.00 98.25 86 ILE A N 1
ATOM 675 C CA . ILE A 1 86 ? -13.493 -5.763 0.755 1.00 98.25 86 ILE A CA 1
ATOM 676 C C . ILE A 1 86 ? -12.419 -4.662 0.661 1.00 98.25 86 ILE A C 1
ATOM 678 O O . ILE A 1 86 ? -12.136 -3.989 1.652 1.00 98.25 86 ILE A O 1
ATOM 682 N N . ALA A 1 87 ? -11.865 -4.396 -0.524 1.00 97.00 87 ALA A N 1
ATOM 683 C CA . ALA A 1 87 ? -10.898 -3.316 -0.728 1.00 97.00 87 ALA A CA 1
ATOM 684 C C . ALA A 1 87 ? -11.505 -1.918 -0.522 1.00 97.00 87 ALA A C 1
ATOM 686 O O . ALA A 1 87 ? -10.881 -1.076 0.121 1.00 97.00 87 ALA A O 1
ATOM 687 N N . GLU A 1 88 ? -12.740 -1.674 -0.967 1.00 96.12 88 GLU A N 1
ATOM 688 C CA . GLU A 1 88 ? -13.477 -0.444 -0.638 1.00 96.12 88 GLU A CA 1
ATOM 689 C C . GLU A 1 88 ? -13.626 -0.262 0.877 1.00 96.12 88 GLU A C 1
ATOM 691 O O . GLU A 1 88 ? -13.400 0.822 1.416 1.00 96.12 88 GLU A O 1
ATOM 696 N N . LYS A 1 89 ? -13.940 -1.337 1.606 1.00 96.38 89 LYS A N 1
ATOM 697 C CA . LYS A 1 89 ? -14.099 -1.281 3.062 1.00 96.38 89 LYS A CA 1
ATOM 698 C C . LYS A 1 89 ? -12.811 -0.860 3.772 1.00 96.38 89 LYS A C 1
ATOM 700 O O . LYS A 1 89 ? -12.857 0.062 4.596 1.00 96.38 89 LYS A O 1
ATOM 705 N N . TYR A 1 90 ? -11.697 -1.529 3.474 1.00 96.69 90 TYR A N 1
ATOM 706 C CA . TYR A 1 90 ? -10.447 -1.379 4.227 1.00 96.69 90 TYR A CA 1
ATOM 707 C C . TYR A 1 90 ? -9.512 -0.305 3.668 1.00 96.69 90 TYR A C 1
ATOM 709 O O . TYR A 1 90 ? -8.842 0.373 4.438 1.00 96.69 90 TYR A O 1
ATOM 717 N N . TYR A 1 91 ? -9.480 -0.115 2.350 1.00 93.44 91 TYR A N 1
ATOM 718 C CA . TYR A 1 91 ? -8.571 0.827 1.690 1.00 93.44 91 TYR A CA 1
ATOM 719 C C . TYR A 1 91 ? -9.272 2.061 1.125 1.00 93.44 91 TYR A C 1
ATOM 721 O O . TYR A 1 91 ? -8.592 2.948 0.610 1.00 93.44 91 TYR A O 1
ATOM 729 N N . LYS A 1 92 ? -10.611 2.128 1.213 1.00 92.75 92 LYS A N 1
ATOM 730 C CA . LYS A 1 92 ? -11.437 3.189 0.601 1.00 92.75 92 LYS A CA 1
ATOM 731 C C . LYS A 1 92 ? -11.174 3.329 -0.902 1.00 92.75 92 LYS A C 1
ATOM 733 O O . LYS A 1 92 ? -11.194 4.432 -1.445 1.00 92.75 92 LYS A O 1
ATOM 738 N N . ASN A 1 93 ? -10.808 2.211 -1.530 1.00 89.94 93 ASN A N 1
ATOM 739 C CA . ASN A 1 93 ? -10.431 2.140 -2.928 1.00 89.94 93 ASN A CA 1
ATOM 740 C C . ASN A 1 93 ? -10.558 0.694 -3.433 1.00 89.94 93 ASN A C 1
ATOM 742 O O . ASN A 1 93 ? -9.692 -0.146 -3.173 1.00 89.94 93 ASN A O 1
ATOM 746 N N . GLY A 1 94 ? -11.629 0.416 -4.173 1.00 92.38 94 GLY A N 1
ATOM 747 C CA . GLY A 1 94 ? -11.915 -0.886 -4.763 1.00 92.38 94 GLY A CA 1
ATOM 748 C C . GLY A 1 94 ? -10.872 -1.349 -5.776 1.00 92.38 94 GLY A C 1
ATOM 749 O O . GLY A 1 94 ? -10.600 -2.544 -5.840 1.00 92.38 94 GLY A O 1
ATOM 750 N N . ASP A 1 95 ? -10.178 -0.434 -6.464 1.00 87.62 95 ASP A N 1
ATOM 751 C CA . ASP A 1 95 ? -9.084 -0.774 -7.391 1.00 87.62 95 ASP A CA 1
ATOM 752 C C . ASP A 1 95 ? -7.901 -1.452 -6.677 1.00 87.62 95 ASP A C 1
ATOM 754 O O . ASP A 1 95 ? -7.024 -2.033 -7.316 1.00 87.62 95 ASP A O 1
ATOM 758 N N . LYS A 1 96 ? -7.851 -1.405 -5.338 1.00 89.50 96 LYS A N 1
ATOM 759 C CA . LYS A 1 96 ? -6.858 -2.124 -4.529 1.00 89.50 96 LYS A CA 1
ATOM 760 C C . LYS A 1 96 ? -7.240 -3.578 -4.246 1.00 89.50 96 LYS A C 1
ATOM 762 O O . LYS A 1 96 ? -6.489 -4.271 -3.566 1.00 89.50 96 LYS A O 1
ATOM 767 N N . HIS A 1 97 ? -8.337 -4.084 -4.805 1.00 93.56 97 HIS A N 1
ATOM 768 C CA . HIS A 1 97 ? -8.720 -5.493 -4.695 1.00 93.56 97 HIS A CA 1
ATOM 769 C C . HIS A 1 97 ? -7.629 -6.506 -5.098 1.00 93.56 97 HIS A C 1
ATOM 771 O O . HIS A 1 97 ? -7.556 -7.548 -4.437 1.00 93.56 97 HIS A O 1
ATOM 777 N N . PRO A 1 98 ? -6.742 -6.245 -6.091 1.00 90.19 98 PRO A N 1
ATOM 778 C CA . PRO A 1 98 ? -5.678 -7.186 -6.431 1.00 90.19 98 PRO A CA 1
ATOM 779 C C . PRO A 1 98 ? -4.693 -7.382 -5.279 1.00 90.19 98 PRO A C 1
ATOM 781 O O . PRO A 1 98 ? -4.194 -8.480 -5.099 1.00 90.19 98 PRO A O 1
ATOM 784 N N . VAL A 1 99 ? -4.480 -6.368 -4.431 1.00 91.25 99 VAL A N 1
ATOM 785 C CA . VAL A 1 99 ? -3.591 -6.473 -3.263 1.00 91.25 99 VAL A CA 1
ATOM 786 C C . VAL A 1 99 ? -4.057 -7.569 -2.309 1.00 91.25 99 VAL A C 1
ATOM 788 O O . VAL A 1 99 ? -3.247 -8.361 -1.838 1.00 91.25 99 VAL A O 1
ATOM 791 N N . ILE A 1 100 ? -5.363 -7.626 -2.037 1.00 94.00 100 ILE A N 1
ATOM 792 C CA . ILE A 1 100 ? -5.947 -8.614 -1.121 1.00 94.00 100 ILE A CA 1
ATOM 793 C C . ILE A 1 100 ? -5.906 -10.004 -1.762 1.00 94.00 100 ILE A C 1
ATOM 795 O O . ILE A 1 100 ? -5.493 -10.963 -1.113 1.00 94.00 100 ILE A O 1
ATOM 799 N N . SER A 1 101 ? -6.294 -10.095 -3.036 1.00 92.38 101 SER A N 1
ATOM 800 C CA . SER A 1 101 ? -6.233 -11.320 -3.844 1.00 92.38 101 SER A CA 1
ATOM 801 C C . SER A 1 101 ? -4.826 -11.922 -3.851 1.00 92.38 101 SER A C 1
ATOM 803 O O . SER A 1 101 ? -4.633 -13.074 -3.461 1.00 92.38 101 SER A O 1
ATOM 805 N N . ASP A 1 102 ? -3.831 -11.120 -4.225 1.00 87.06 102 ASP A N 1
ATOM 806 C CA . ASP A 1 102 ? -2.437 -11.533 -4.357 1.00 87.06 102 ASP A CA 1
ATOM 807 C C . ASP A 1 102 ? -1.824 -11.908 -3.003 1.00 87.06 102 ASP A C 1
ATOM 809 O O . ASP A 1 102 ? -1.126 -12.915 -2.902 1.00 87.06 102 ASP A O 1
ATOM 813 N N . HIS A 1 103 ? -2.090 -11.126 -1.948 1.00 90.38 103 HIS A N 1
ATOM 814 C CA . HIS A 1 103 ? -1.576 -11.401 -0.598 1.00 90.38 103 HIS A CA 1
ATOM 815 C C . HIS A 1 103 ? -2.075 -12.736 -0.047 1.00 90.38 103 HIS A C 1
ATOM 817 O O . HIS A 1 103 ? -1.316 -13.477 0.570 1.00 90.38 103 HIS A O 1
ATOM 823 N N . ASN A 1 104 ? -3.339 -13.062 -0.317 1.00 91.88 104 ASN A N 1
ATOM 824 C CA . ASN A 1 104 ? -3.960 -14.308 0.127 1.00 91.88 104 ASN A CA 1
ATOM 825 C C . ASN A 1 104 ? -3.820 -15.447 -0.895 1.00 91.88 104 ASN A C 1
ATOM 827 O O . ASN A 1 104 ? -4.347 -16.533 -0.659 1.00 91.88 104 ASN A O 1
ATOM 831 N N . ASN A 1 105 ? -3.137 -15.211 -2.024 1.00 89.56 105 ASN A N 1
ATOM 832 C CA . ASN A 1 105 ? -2.988 -16.155 -3.133 1.00 89.56 105 ASN A CA 1
ATOM 833 C C . ASN A 1 105 ? -4.331 -16.790 -3.562 1.00 89.56 105 ASN A C 1
ATOM 835 O O . ASN A 1 105 ? -4.452 -18.012 -3.687 1.00 89.56 105 ASN A O 1
ATOM 839 N N . LYS A 1 106 ? -5.365 -15.958 -3.736 1.00 92.06 106 LYS A N 1
ATOM 840 C CA . LYS A 1 106 ? -6.739 -16.380 -4.051 1.00 92.06 106 LYS A CA 1
ATOM 841 C C . LYS A 1 106 ? -7.308 -15.556 -5.200 1.00 92.06 106 LYS A C 1
ATOM 843 O O . LYS A 1 106 ? -7.431 -14.349 -5.074 1.00 92.06 106 LYS A O 1
ATOM 848 N N . GLU A 1 107 ? -7.752 -16.216 -6.269 1.00 89.75 107 GLU A N 1
ATOM 849 C CA . GLU A 1 107 ? -8.413 -15.544 -7.403 1.00 89.75 107 GLU A CA 1
ATOM 850 C C . GLU A 1 107 ? -9.880 -15.172 -7.113 1.00 89.75 107 GLU A C 1
ATOM 852 O O . GLU A 1 107 ? -10.409 -14.199 -7.657 1.00 89.75 107 GLU A O 1
ATOM 857 N N . HIS A 1 108 ? -10.543 -15.920 -6.225 1.00 93.31 108 HIS A N 1
ATOM 858 C CA . HIS A 1 108 ? -11.939 -15.720 -5.833 1.00 93.31 108 HIS A CA 1
ATOM 859 C C . HIS A 1 108 ? -12.122 -15.881 -4.320 1.00 93.31 108 HIS A C 1
ATOM 861 O O . HIS A 1 108 ? -11.343 -16.574 -3.662 1.00 93.31 108 HIS A O 1
ATOM 867 N N . VAL A 1 109 ? -13.172 -15.251 -3.790 1.00 96.62 109 VAL A N 1
ATOM 868 C CA . VAL A 1 109 ? -13.587 -15.372 -2.387 1.00 96.62 109 VAL A CA 1
ATOM 869 C C . VAL A 1 109 ? -14.895 -16.141 -2.278 1.00 96.62 109 VAL A C 1
ATOM 871 O O . VAL A 1 109 ? -15.780 -16.011 -3.129 1.00 96.62 109 VAL A O 1
ATOM 874 N N . HIS A 1 110 ? -15.026 -16.908 -1.205 1.00 96.75 110 HIS A N 1
ATOM 875 C CA . HIS A 1 110 ? -16.256 -17.590 -0.826 1.00 96.75 110 HIS A CA 1
ATOM 876 C C . HIS A 1 110 ? -16.700 -17.149 0.571 1.00 96.75 110 HIS A C 1
ATOM 878 O O . HIS A 1 110 ? -15.858 -16.720 1.358 1.00 96.75 110 HIS A O 1
ATOM 884 N N . PRO A 1 111 ? -18.002 -17.242 0.903 1.00 98.12 111 PRO A N 1
ATOM 885 C CA . PRO A 1 111 ? -18.460 -16.996 2.266 1.00 98.12 111 PRO A CA 1
ATOM 886 C C . PRO A 1 111 ? -17.656 -17.829 3.270 1.00 98.12 111 PRO A C 1
ATOM 888 O O . PRO A 1 111 ? -17.327 -18.980 2.984 1.00 98.12 111 PRO A O 1
ATOM 891 N N . ASP A 1 112 ? -17.353 -17.226 4.416 1.00 97.50 112 ASP A N 1
ATOM 892 C CA . ASP A 1 112 ? -16.563 -17.785 5.518 1.00 97.50 112 ASP A CA 1
ATOM 893 C C . ASP A 1 112 ? -15.054 -17.949 5.245 1.00 97.50 112 ASP A C 1
ATOM 895 O O . ASP A 1 112 ? -14.313 -18.330 6.156 1.00 97.50 112 ASP A O 1
ATOM 899 N N . ASP A 1 113 ? -14.559 -17.594 4.049 1.00 98.00 113 ASP A N 1
ATOM 900 C CA . ASP A 1 113 ? -13.118 -17.440 3.828 1.00 98.00 113 ASP A CA 1
ATOM 901 C C . ASP A 1 113 ? -12.547 -16.434 4.834 1.00 98.00 113 ASP A C 1
ATOM 903 O O . ASP A 1 113 ? -13.115 -15.3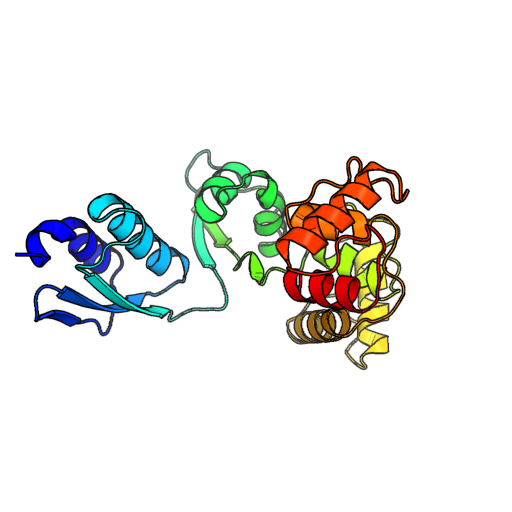65 5.061 1.00 98.00 113 ASP A O 1
ATOM 907 N N . VAL A 1 114 ? -11.386 -16.751 5.400 1.00 98.06 114 VAL A N 1
ATOM 908 C CA . VAL A 1 114 ? -10.642 -15.828 6.255 1.00 98.06 114 VAL A CA 1
ATOM 909 C C . VAL A 1 114 ? -9.478 -15.265 5.452 1.00 98.06 114 VAL A C 1
ATOM 911 O O . VAL A 1 114 ? -8.625 -16.013 4.978 1.00 98.06 114 VAL A O 1
ATOM 914 N N . LEU A 1 115 ? -9.464 -13.946 5.294 1.00 98.00 115 LEU A N 1
ATOM 915 C CA . LEU A 1 115 ? -8.469 -13.205 4.534 1.00 98.00 115 LEU A CA 1
ATOM 916 C C . LEU A 1 115 ? -7.635 -12.334 5.461 1.00 98.00 115 LEU A C 1
ATOM 918 O O . LEU A 1 115 ? -8.167 -11.586 6.284 1.00 98.00 115 LEU A O 1
ATOM 922 N N . GLU A 1 116 ? -6.329 -12.369 5.259 1.00 96.94 116 GLU A N 1
ATOM 923 C CA . GLU A 1 116 ? -5.429 -11.376 5.812 1.00 96.94 116 GLU A CA 1
ATOM 924 C C . GLU A 1 116 ? -5.486 -10.124 4.936 1.00 96.94 116 GLU A C 1
ATOM 926 O O . GLU A 1 116 ? -5.180 -10.157 3.742 1.00 96.94 116 GLU A O 1
ATOM 931 N N . ILE A 1 117 ? -5.918 -9.007 5.511 1.00 97.44 117 ILE A N 1
ATOM 932 C CA . ILE A 1 117 ? -5.902 -7.710 4.842 1.00 97.44 117 ILE A CA 1
ATOM 933 C C . ILE A 1 117 ? -4.527 -7.101 5.104 1.00 97.44 117 ILE A C 1
ATOM 935 O O . ILE A 1 117 ? -4.267 -6.703 6.241 1.00 97.44 117 ILE A O 1
ATOM 939 N N . PRO A 1 118 ? -3.623 -7.009 4.114 1.00 94.38 118 PRO A N 1
ATOM 940 C CA . PRO A 1 118 ? -2.285 -6.494 4.366 1.00 94.38 118 PRO A CA 1
ATOM 941 C C . PRO A 1 118 ? -2.315 -5.005 4.708 1.00 94.38 118 PRO A C 1
ATOM 943 O O . PRO A 1 118 ? -3.198 -4.255 4.274 1.00 94.38 118 PRO A O 1
ATOM 946 N N . VAL A 1 119 ? -1.302 -4.545 5.442 1.00 90.81 119 VAL A N 1
ATOM 947 C CA . VAL A 1 119 ? -1.040 -3.110 5.593 1.00 90.81 119 VAL A CA 1
ATOM 948 C C . VAL A 1 119 ? -0.681 -2.562 4.215 1.00 90.81 119 VAL A C 1
ATOM 950 O O . VAL A 1 119 ? 0.423 -2.774 3.726 1.00 90.81 119 VAL A O 1
ATOM 953 N N . PHE A 1 120 ? -1.614 -1.866 3.559 1.00 85.81 120 PHE A N 1
ATOM 954 C CA . PHE A 1 120 ? -1.472 -1.487 2.146 1.00 85.81 120 PHE A CA 1
ATOM 955 C C . PHE A 1 120 ? -0.179 -0.708 1.859 1.00 85.81 120 PHE A C 1
ATOM 957 O O . PHE A 1 120 ? 0.506 -0.974 0.873 1.00 85.81 120 PHE A O 1
ATOM 964 N N . LYS A 1 121 ? 0.208 0.209 2.755 1.00 80.19 121 LYS A N 1
ATOM 965 C CA . LYS A 1 121 ? 1.461 0.971 2.633 1.00 80.19 121 LYS A CA 1
ATOM 966 C C . LYS A 1 121 ? 2.697 0.059 2.619 1.00 80.19 121 LYS A C 1
ATOM 968 O O . LYS A 1 121 ? 3.662 0.325 1.902 1.00 80.19 121 LYS A O 1
ATOM 973 N N . GLU A 1 122 ? 2.640 -1.034 3.371 1.00 81.94 122 GLU A N 1
ATOM 974 C CA . GLU A 1 122 ? 3.685 -2.049 3.484 1.00 81.94 122 GLU A CA 1
ATOM 975 C C . GLU A 1 122 ? 3.475 -3.228 2.526 1.00 81.94 122 GLU A C 1
ATOM 977 O O . GLU A 1 122 ? 4.260 -4.179 2.505 1.00 81.94 122 GLU A O 1
ATOM 982 N N . TYR A 1 123 ? 2.457 -3.186 1.678 1.00 85.62 123 TYR A N 1
ATOM 983 C CA . TYR A 1 123 ? 2.314 -4.196 0.656 1.00 85.62 123 TYR A CA 1
ATOM 984 C C . TYR A 1 123 ? 3.380 -3.979 -0.423 1.00 85.62 123 TYR A C 1
ATOM 986 O O . TYR A 1 123 ? 3.581 -2.870 -0.928 1.00 85.62 123 TYR A O 1
ATOM 994 N N . VAL A 1 124 ? 4.099 -5.048 -0.756 1.00 85.62 124 VAL A N 1
ATOM 995 C CA . VAL A 1 124 ? 5.033 -5.115 -1.882 1.00 85.62 124 VAL A CA 1
ATOM 996 C C . VAL A 1 124 ? 4.648 -6.372 -2.637 1.00 85.62 124 VAL A C 1
ATOM 998 O O . VAL A 1 124 ? 4.907 -7.474 -2.173 1.00 85.62 124 VAL A O 1
ATOM 1001 N N . GLY A 1 125 ? 3.969 -6.195 -3.762 1.00 89.25 125 GLY A N 1
ATOM 1002 C CA . GLY A 1 125 ? 3.423 -7.263 -4.592 1.00 89.25 125 GLY A CA 1
ATOM 1003 C C . GLY A 1 125 ? 2.774 -6.671 -5.840 1.00 89.25 125 GLY A C 1
ATOM 1004 O O . GLY A 1 125 ? 2.789 -5.447 -6.018 1.00 89.25 125 GLY A O 1
ATOM 1005 N N . GLY A 1 126 ? 2.283 -7.532 -6.727 1.00 90.25 126 GLY A N 1
ATOM 1006 C CA . GLY A 1 126 ? 1.701 -7.156 -8.015 1.00 90.25 126 GLY A CA 1
ATOM 1007 C C . GLY A 1 126 ? 2.485 -6.074 -8.773 1.00 90.25 126 GLY A C 1
ATOM 1008 O O . GLY A 1 126 ? 3.695 -6.187 -8.999 1.00 90.25 126 GLY A O 1
ATOM 1009 N N . GLU A 1 127 ? 1.792 -4.987 -9.129 1.00 91.56 127 GLU A N 1
ATOM 1010 C CA . GLU A 1 127 ? 2.337 -3.872 -9.922 1.00 91.56 127 GLU A CA 1
ATOM 1011 C C . GLU A 1 127 ? 3.501 -3.190 -9.193 1.00 91.56 127 GLU A C 1
ATOM 1013 O O . GLU A 1 127 ? 4.513 -2.847 -9.804 1.00 91.56 127 GLU A O 1
ATOM 1018 N N . LYS A 1 128 ? 3.409 -3.062 -7.862 1.00 92.56 128 LYS A N 1
ATOM 1019 C CA . LYS A 1 128 ? 4.439 -2.413 -7.046 1.00 92.56 128 LYS A CA 1
ATOM 1020 C C . LYS A 1 128 ? 5.750 -3.189 -7.068 1.00 92.56 128 LYS A C 1
ATOM 1022 O O . LYS A 1 128 ? 6.802 -2.581 -7.263 1.00 92.56 128 LYS A O 1
ATOM 1027 N N . LEU A 1 129 ? 5.692 -4.517 -6.947 1.00 94.94 129 LEU A N 1
ATOM 1028 C CA . LEU A 1 129 ? 6.875 -5.368 -7.096 1.00 94.94 129 LEU A CA 1
ATOM 1029 C C . LEU A 1 129 ? 7.500 -5.192 -8.486 1.00 94.94 129 LEU A C 1
ATOM 1031 O O . LEU A 1 129 ? 8.712 -4.998 -8.595 1.00 94.94 129 LEU A O 1
ATOM 1035 N N . GLN A 1 130 ? 6.681 -5.211 -9.541 1.00 96.44 130 GLN A N 1
ATOM 1036 C CA . GLN A 1 130 ? 7.177 -5.082 -10.910 1.00 96.44 130 GLN A CA 1
ATOM 1037 C C . GLN A 1 130 ? 7.810 -3.710 -11.186 1.00 96.44 130 GLN A C 1
ATOM 1039 O O . GLN A 1 130 ? 8.874 -3.642 -11.805 1.00 96.44 130 GLN A O 1
ATOM 1044 N N . VAL A 1 131 ? 7.209 -2.623 -10.690 1.00 95.94 131 VAL A N 1
ATOM 1045 C CA . VAL A 1 131 ? 7.769 -1.262 -10.756 1.00 95.94 131 VAL A CA 1
ATOM 1046 C C . VAL A 1 131 ? 9.128 -1.209 -10.072 1.00 95.94 131 VAL A C 1
ATOM 1048 O O . VAL A 1 131 ? 10.087 -0.718 -10.667 1.00 95.94 131 VAL A O 1
ATOM 1051 N N . MET A 1 132 ? 9.227 -1.741 -8.849 1.00 96.44 132 MET A N 1
ATOM 1052 C CA . MET A 1 132 ? 10.466 -1.701 -8.072 1.00 96.44 132 MET A CA 1
ATOM 1053 C C . MET A 1 132 ? 11.590 -2.483 -8.747 1.00 96.44 132 MET A C 1
ATOM 1055 O O . MET A 1 132 ? 12.690 -1.955 -8.900 1.00 96.44 132 MET A O 1
ATOM 1059 N N . LEU A 1 133 ? 11.312 -3.706 -9.204 1.00 97.31 133 LEU A N 1
ATOM 1060 C CA . LEU A 1 133 ? 12.287 -4.527 -9.922 1.00 97.31 133 LEU A CA 1
ATOM 1061 C C . LEU A 1 133 ? 12.750 -3.846 -11.213 1.00 97.31 133 LEU A C 1
ATOM 1063 O O . LEU A 1 133 ? 13.952 -3.694 -11.428 1.00 97.31 133 LEU A O 1
ATOM 1067 N N . THR A 1 134 ? 11.808 -3.363 -12.025 1.00 96.69 134 THR A N 1
ATOM 1068 C CA . THR A 1 134 ? 12.113 -2.746 -13.324 1.00 96.69 134 THR A CA 1
ATOM 1069 C C . THR A 1 134 ? 12.934 -1.470 -13.163 1.00 96.69 134 THR A C 1
ATOM 1071 O O . THR A 1 134 ? 13.919 -1.287 -13.874 1.00 96.69 134 THR A O 1
ATOM 1074 N N . ALA A 1 135 ? 12.581 -0.604 -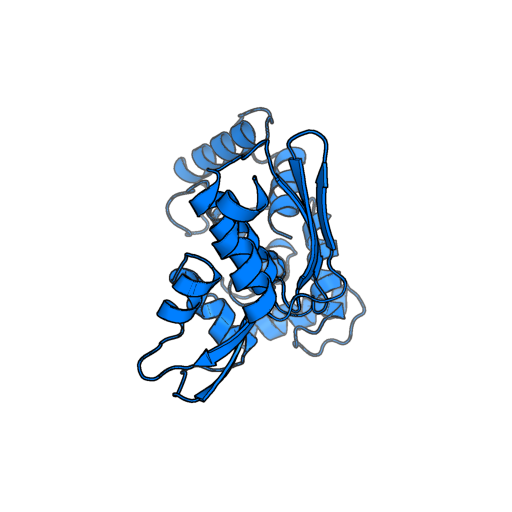12.207 1.00 95.81 135 ALA A N 1
ATOM 1075 C CA . ALA A 1 135 ? 13.344 0.612 -11.921 1.00 95.81 135 ALA A CA 1
ATOM 1076 C C . ALA A 1 135 ? 14.768 0.307 -11.429 1.00 95.81 135 ALA A C 1
ATOM 1078 O O . ALA A 1 135 ? 15.703 1.029 -11.754 1.00 95.81 135 ALA A O 1
ATOM 1079 N N . LEU A 1 136 ? 14.947 -0.789 -10.686 1.00 96.38 136 LEU A N 1
ATOM 1080 C CA . LEU A 1 136 ? 16.255 -1.256 -10.224 1.00 96.38 136 LEU A CA 1
ATOM 1081 C C . LEU A 1 136 ? 17.071 -1.977 -11.313 1.00 96.38 136 LEU A C 1
ATOM 1083 O O . LEU A 1 136 ? 18.191 -2.401 -11.040 1.00 96.38 136 LEU A O 1
ATOM 1087 N N . GLY A 1 137 ? 16.543 -2.100 -12.536 1.00 95.75 137 GLY A N 1
ATOM 1088 C CA . GLY A 1 137 ? 17.217 -2.740 -13.669 1.00 95.75 137 GLY A CA 1
ATOM 1089 C C . GLY A 1 137 ? 16.958 -4.244 -13.803 1.00 95.75 137 GLY A C 1
ATOM 1090 O O . GLY A 1 137 ? 17.577 -4.895 -14.643 1.00 95.75 137 GLY A O 1
ATOM 1091 N N . HIS A 1 138 ? 16.038 -4.808 -13.018 1.00 97.06 138 HIS A N 1
ATOM 1092 C CA . HIS A 1 138 ? 15.613 -6.203 -13.125 1.00 97.06 138 HIS A CA 1
ATOM 1093 C C . HIS A 1 138 ? 14.354 -6.290 -13.993 1.00 97.06 138 HIS A C 1
ATOM 1095 O O . HIS A 1 138 ? 13.241 -6.035 -13.536 1.00 97.06 138 HIS A O 1
ATOM 1101 N N . ASP A 1 139 ? 14.543 -6.614 -15.271 1.00 94.88 139 ASP A N 1
ATOM 1102 C CA . ASP A 1 139 ? 13.489 -6.577 -16.287 1.00 94.88 139 ASP A CA 1
ATOM 1103 C C . ASP A 1 139 ? 12.394 -7.630 -16.048 1.00 94.88 139 ASP A C 1
ATOM 1105 O O . ASP A 1 139 ? 12.621 -8.837 -16.140 1.00 94.88 139 ASP A O 1
ATOM 1109 N N . THR A 1 140 ? 11.184 -7.144 -15.790 1.00 96.44 140 THR A N 1
ATOM 1110 C CA . THR A 1 140 ? 9.965 -7.932 -15.553 1.00 96.44 140 THR A CA 1
ATOM 1111 C C . THR A 1 140 ? 9.208 -8.272 -16.838 1.00 96.44 140 THR A C 1
ATOM 1113 O O . THR A 1 140 ? 8.191 -8.960 -16.787 1.00 96.44 140 THR A O 1
ATOM 1116 N N . LYS A 1 141 ? 9.699 -7.819 -18.003 1.00 96.06 141 LYS A N 1
ATOM 1117 C CA . LYS A 1 141 ? 9.055 -7.945 -19.323 1.00 96.06 141 LYS A CA 1
ATOM 1118 C C . LYS A 1 141 ? 7.682 -7.278 -19.417 1.00 96.06 141 LYS A C 1
ATOM 1120 O O . LYS A 1 141 ? 6.902 -7.593 -20.312 1.00 96.06 141 LYS A O 1
ATOM 1125 N N . GLY A 1 142 ? 7.411 -6.320 -18.536 1.00 94.62 142 GLY A N 1
ATOM 1126 C CA . GLY A 1 142 ? 6.166 -5.569 -18.498 1.00 94.62 142 GLY A CA 1
ATOM 1127 C C . GLY A 1 142 ? 5.699 -5.318 -17.071 1.00 94.62 142 GLY A C 1
ATOM 1128 O O . GLY A 1 142 ? 6.142 -5.962 -16.130 1.00 94.62 142 GLY A O 1
ATOM 1129 N N . ILE A 1 143 ? 4.789 -4.360 -16.928 1.00 95.62 143 ILE A N 1
ATOM 1130 C CA . ILE A 1 143 ? 4.152 -4.034 -15.654 1.00 95.62 143 ILE A CA 1
ATOM 1131 C C . ILE A 1 143 ? 2.651 -4.203 -15.876 1.00 95.62 143 ILE A C 1
ATOM 1133 O O . ILE A 1 143 ? 2.028 -3.369 -16.532 1.00 95.62 143 ILE A O 1
ATOM 1137 N N . ASP A 1 144 ? 2.120 -5.336 -15.429 1.00 90.62 144 ASP A N 1
ATOM 1138 C CA . ASP A 1 144 ? 0.727 -5.767 -15.612 1.00 90.62 144 ASP A CA 1
ATOM 1139 C C . ASP A 1 144 ? 0.039 -6.155 -14.293 1.00 90.62 144 ASP A C 1
ATOM 1141 O O . ASP A 1 144 ? -1.139 -6.506 -14.281 1.00 90.62 144 ASP A O 1
ATOM 1145 N N . GLY A 1 145 ? 0.777 -6.098 -13.186 1.00 88.88 145 GLY A N 1
ATOM 1146 C CA . GLY A 1 145 ? 0.320 -6.465 -11.858 1.00 88.88 145 GLY A CA 1
ATOM 1147 C C . GLY A 1 145 ? 0.326 -7.961 -11.566 1.00 88.88 145 GLY A C 1
ATOM 1148 O O . GLY A 1 145 ? 0.096 -8.334 -10.424 1.00 88.88 145 GLY A O 1
ATOM 1149 N N . LYS A 1 146 ? 0.618 -8.826 -12.542 1.00 88.19 146 LYS A N 1
ATOM 1150 C CA . LYS A 1 146 ? 0.529 -10.278 -12.373 1.00 88.19 146 LYS A CA 1
ATOM 1151 C C . LYS A 1 146 ? 1.881 -10.873 -12.005 1.00 88.19 146 LYS A C 1
ATOM 1153 O O . LYS A 1 146 ? 2.889 -10.718 -12.700 1.00 88.19 146 LYS A O 1
ATOM 1158 N N . ILE A 1 147 ? 1.911 -11.624 -10.910 1.00 88.06 147 ILE A N 1
ATOM 1159 C CA . ILE A 1 147 ? 3.127 -12.309 -10.467 1.00 88.06 147 ILE A CA 1
ATOM 1160 C C . ILE A 1 147 ? 3.264 -13.643 -11.207 1.00 88.06 147 ILE A C 1
ATOM 1162 O O . ILE A 1 147 ? 2.736 -14.668 -10.792 1.00 88.06 147 ILE A O 1
ATOM 1166 N N . GLY A 1 148 ? 3.963 -13.608 -12.344 1.00 90.56 148 GLY A N 1
ATOM 1167 C CA . GLY A 1 148 ? 4.254 -14.779 -13.175 1.00 90.56 148 GLY A CA 1
ATOM 1168 C C . GLY A 1 148 ? 5.748 -15.077 -13.318 1.00 90.56 148 GLY A C 1
ATOM 1169 O O . GLY A 1 148 ? 6.600 -14.465 -12.674 1.00 90.56 148 GLY A O 1
ATOM 1170 N N . ALA A 1 149 ? 6.083 -15.996 -14.230 1.00 95.31 149 ALA A N 1
ATOM 1171 C CA . ALA A 1 149 ? 7.458 -16.455 -14.452 1.00 95.31 149 ALA A CA 1
ATOM 1172 C C . ALA A 1 149 ? 8.454 -15.312 -14.731 1.00 95.31 149 ALA A C 1
ATOM 1174 O O . ALA A 1 149 ? 9.576 -15.347 -14.229 1.00 95.31 149 ALA A O 1
ATOM 1175 N N . ASN A 1 150 ? 8.045 -14.282 -15.481 1.00 97.56 150 ASN A N 1
ATOM 1176 C CA . ASN A 1 150 ? 8.900 -13.126 -15.766 1.00 97.56 150 ASN A CA 1
ATOM 1177 C C . ASN A 1 150 ? 9.218 -12.326 -14.495 1.00 97.56 150 ASN A C 1
ATOM 1179 O O . ASN A 1 150 ? 10.387 -12.051 -14.226 1.00 97.56 150 ASN A O 1
ATOM 1183 N N . THR A 1 151 ? 8.207 -12.024 -13.673 1.00 97.19 151 THR A N 1
ATOM 1184 C CA . THR A 1 151 ? 8.396 -11.332 -12.390 1.00 97.19 151 THR A CA 1
ATOM 1185 C C . THR A 1 151 ? 9.249 -12.164 -11.434 1.00 97.19 151 THR A C 1
ATOM 1187 O O . THR A 1 151 ? 10.172 -11.635 -10.819 1.00 97.19 151 THR A O 1
ATOM 1190 N N . ASN A 1 152 ? 9.021 -13.479 -11.374 1.00 96.12 152 ASN A N 1
ATOM 1191 C CA . ASN A 1 152 ? 9.806 -14.384 -10.533 1.00 96.12 152 ASN A CA 1
ATOM 1192 C C . ASN A 1 152 ? 11.275 -14.442 -10.985 1.00 96.12 152 ASN A C 1
ATOM 1194 O O . ASN A 1 152 ? 12.173 -14.456 -10.149 1.00 96.12 152 ASN A O 1
ATOM 1198 N N . ASN A 1 153 ? 11.550 -14.424 -12.292 1.00 98.19 153 ASN A N 1
ATOM 1199 C CA . ASN A 1 153 ? 12.917 -14.380 -12.822 1.00 98.19 153 ASN A CA 1
ATOM 1200 C C . ASN A 1 153 ? 13.611 -13.038 -12.539 1.00 98.19 153 ASN A C 1
ATOM 1202 O O . ASN A 1 153 ? 14.782 -13.028 -12.153 1.00 98.19 153 ASN A O 1
ATOM 1206 N N . ALA A 1 154 ? 12.895 -11.918 -12.670 1.00 98.31 154 ALA A N 1
ATOM 1207 C CA . ALA A 1 154 ? 13.397 -10.605 -12.268 1.00 98.31 154 ALA A CA 1
ATOM 1208 C C . ALA A 1 154 ? 13.711 -10.568 -10.763 1.00 98.31 154 ALA A C 1
ATOM 1210 O O . ALA A 1 154 ? 14.766 -10.080 -10.360 1.00 98.31 154 ALA A O 1
ATOM 1211 N N . LEU A 1 155 ? 12.849 -11.168 -9.936 1.00 98.12 155 LEU A N 1
ATOM 1212 C CA . LEU A 1 155 ? 13.072 -11.283 -8.500 1.00 98.12 155 LEU A CA 1
ATOM 1213 C C . LEU A 1 155 ? 14.280 -12.170 -8.168 1.00 98.12 155 LEU A C 1
ATOM 1215 O O . LEU A 1 155 ? 15.080 -11.784 -7.324 1.00 98.12 155 LEU A O 1
ATOM 1219 N N . LYS A 1 156 ? 14.486 -13.293 -8.871 1.00 98.50 156 LYS A N 1
ATOM 1220 C CA . LYS A 1 156 ? 15.712 -14.106 -8.739 1.00 98.50 156 LYS A CA 1
ATOM 1221 C C . LYS A 1 156 ? 16.960 -13.293 -9.062 1.00 98.50 156 LYS A C 1
ATOM 1223 O O . LYS A 1 156 ? 17.914 -13.317 -8.293 1.00 98.50 156 LYS A O 1
ATOM 1228 N N . SER A 1 157 ? 16.940 -12.543 -10.166 1.00 98.62 157 SER A N 1
ATOM 1229 C CA . SER A 1 157 ? 18.040 -11.650 -10.551 1.00 98.62 157 SER A CA 1
ATOM 1230 C C . SER A 1 157 ? 18.327 -10.609 -9.464 1.00 98.62 157 SER A C 1
ATOM 1232 O O . SER A 1 157 ? 19.486 -10.404 -9.093 1.00 98.62 157 SER A O 1
ATOM 1234 N N . PHE A 1 158 ? 17.279 -10.004 -8.901 1.00 98.44 158 PHE A N 1
ATOM 1235 C CA . PHE A 1 158 ? 17.399 -9.076 -7.782 1.00 98.44 158 PHE A CA 1
ATOM 1236 C C . PHE A 1 158 ? 18.007 -9.747 -6.546 1.00 98.44 158 PHE A C 1
ATOM 1238 O O . PHE A 1 158 ? 19.013 -9.264 -6.025 1.00 98.44 158 PHE A O 1
ATOM 1245 N N . GLN A 1 159 ? 17.459 -10.886 -6.120 1.00 98.62 159 GLN A N 1
ATOM 1246 C CA . GLN A 1 159 ? 17.941 -11.664 -4.978 1.00 98.62 159 GLN A CA 1
ATOM 1247 C C . GLN A 1 159 ? 19.423 -12.020 -5.130 1.00 98.62 159 GLN A C 1
ATOM 1249 O O . GLN A 1 159 ? 20.205 -11.750 -4.220 1.00 98.62 159 GLN A O 1
ATOM 1254 N N . THR A 1 160 ? 19.841 -12.512 -6.302 1.00 98.31 160 THR A N 1
ATOM 1255 C CA . THR A 1 160 ? 21.254 -12.777 -6.606 1.00 98.31 160 THR A CA 1
ATOM 1256 C C . THR A 1 160 ? 22.111 -11.520 -6.464 1.00 98.31 160 THR A C 1
ATOM 1258 O O . THR A 1 160 ? 23.165 -11.577 -5.835 1.00 98.31 160 THR A O 1
ATOM 1261 N N . SER A 1 161 ? 21.657 -10.367 -6.970 1.00 98.06 161 SER A N 1
ATOM 1262 C CA . SER A 1 161 ? 22.408 -9.104 -6.856 1.00 98.06 161 SER A CA 1
ATOM 1263 C C . SER A 1 161 ? 22.565 -8.602 -5.413 1.00 98.06 161 SER A C 1
ATOM 1265 O O . SER A 1 161 ? 23.453 -7.797 -5.132 1.00 98.06 161 SER A O 1
ATOM 1267 N N . LYS A 1 162 ? 21.705 -9.064 -4.496 1.00 97.81 162 LYS A N 1
ATOM 1268 C CA . LYS A 1 162 ? 21.746 -8.747 -3.061 1.00 97.81 162 LYS A CA 1
ATOM 1269 C C . LYS A 1 162 ? 22.372 -9.846 -2.205 1.00 97.81 162 LYS A C 1
ATOM 1271 O O . LYS A 1 162 ? 22.423 -9.687 -0.991 1.00 97.81 162 LYS A O 1
ATOM 1276 N N . GLY A 1 163 ? 22.850 -10.936 -2.809 1.00 97.38 163 GLY A N 1
ATOM 1277 C CA . GLY A 1 163 ? 23.408 -12.076 -2.075 1.00 97.38 163 GLY A CA 1
ATOM 1278 C C . GLY A 1 163 ? 22.366 -12.882 -1.291 1.00 97.38 163 GLY A C 1
ATOM 1279 O O . GLY A 1 163 ? 22.721 -13.584 -0.349 1.00 97.38 163 GLY A O 1
ATOM 1280 N N . LEU A 1 164 ? 21.087 -12.777 -1.659 1.00 97.19 164 LEU A N 1
ATOM 1281 C CA . LEU A 1 164 ? 19.994 -13.565 -1.092 1.00 97.19 164 LEU A CA 1
ATOM 1282 C C . LEU A 1 164 ? 19.817 -14.881 -1.864 1.00 97.19 164 LEU A C 1
ATOM 1284 O O . LEU A 1 164 ? 20.284 -15.033 -2.996 1.00 97.19 164 LEU A O 1
ATOM 1288 N N . GLY A 1 165 ? 19.085 -15.829 -1.273 1.00 95.75 165 GLY A N 1
ATOM 1289 C CA . GLY A 1 165 ? 18.669 -17.040 -1.979 1.00 95.75 165 GLY A CA 1
ATOM 1290 C C . GLY A 1 165 ? 17.785 -16.694 -3.182 1.00 95.75 165 GLY A C 1
ATOM 1291 O O . GLY A 1 165 ? 16.731 -16.088 -3.016 1.00 95.75 165 GLY A O 1
ATOM 1292 N N . ALA A 1 166 ? 18.196 -17.092 -4.390 1.00 96.62 166 ALA A N 1
ATOM 1293 C CA . ALA A 1 166 ? 17.489 -16.822 -5.648 1.00 96.62 166 ALA A CA 1
ATOM 1294 C C . ALA A 1 166 ? 16.258 -17.733 -5.838 1.00 96.62 166 ALA A C 1
ATOM 1296 O O . ALA A 1 166 ? 16.152 -18.494 -6.804 1.00 96.62 166 ALA A O 1
ATOM 1297 N N . THR A 1 167 ? 15.334 -17.688 -4.881 1.00 95.25 167 THR A N 1
ATOM 1298 C CA . THR A 1 167 ? 14.119 -18.511 -4.851 1.00 95.25 167 THR A CA 1
ATOM 1299 C C . THR A 1 167 ? 13.095 -18.044 -5.885 1.00 95.25 167 THR A C 1
ATOM 1301 O O . THR A 1 167 ? 12.357 -18.858 -6.437 1.00 95.25 167 THR A O 1
ATOM 1304 N N . GLY A 1 168 ? 13.080 -16.745 -6.200 1.00 91.75 168 GLY A N 1
ATOM 1305 C CA . GLY A 1 168 ? 12.018 -16.107 -6.976 1.00 91.75 168 GLY A CA 1
ATOM 1306 C C . GLY A 1 168 ? 10.725 -15.913 -6.189 1.00 91.75 168 GLY A C 1
ATOM 1307 O O . GLY A 1 168 ? 9.723 -15.539 -6.788 1.00 91.75 168 GLY A O 1
ATOM 1308 N N . ASN A 1 169 ? 10.758 -16.143 -4.874 1.00 90.06 169 ASN A N 1
ATOM 1309 C CA . ASN A 1 169 ? 9.655 -15.894 -3.954 1.00 90.06 169 ASN A CA 1
ATOM 1310 C C . ASN A 1 169 ? 9.915 -14.598 -3.186 1.00 90.06 169 ASN A C 1
ATOM 1312 O O . ASN A 1 169 ? 11.047 -14.336 -2.780 1.00 90.06 169 ASN A O 1
ATOM 1316 N N . LEU A 1 170 ? 8.876 -13.797 -2.957 1.00 89.50 170 LEU A N 1
ATOM 1317 C CA . LEU A 1 170 ? 9.000 -12.532 -2.239 1.00 89.50 170 LEU A CA 1
ATOM 1318 C C . LEU A 1 170 ? 8.802 -12.727 -0.727 1.00 89.50 170 LEU A C 1
ATOM 1320 O O . LEU A 1 170 ? 7.750 -12.420 -0.168 1.00 89.50 170 LEU A O 1
ATOM 1324 N N . ASP A 1 171 ? 9.832 -13.251 -0.071 1.00 87.00 171 ASP A N 1
ATOM 1325 C CA . ASP A 1 171 ? 9.896 -13.364 1.387 1.00 87.00 171 ASP A CA 1
ATOM 1326 C C . ASP A 1 171 ? 10.250 -12.029 2.072 1.00 87.00 171 ASP A C 1
ATOM 1328 O O . ASP A 1 171 ? 10.554 -11.027 1.418 1.00 87.00 171 ASP A O 1
ATOM 1332 N N . ASN A 1 172 ? 10.187 -11.994 3.406 1.00 86.88 172 ASN A N 1
ATOM 1333 C CA . ASN A 1 172 ? 10.458 -10.776 4.177 1.00 86.88 172 ASN A CA 1
ATOM 1334 C C . ASN A 1 172 ? 11.873 -10.209 3.935 1.00 86.88 172 ASN A C 1
ATOM 1336 O O . ASN A 1 172 ? 11.958 -9.017 3.625 1.00 86.88 172 ASN A O 1
ATOM 1340 N N . PRO A 1 173 ? 12.959 -11.014 3.937 1.00 92.44 173 PRO A N 1
ATOM 1341 C CA . PRO A 1 173 ? 14.289 -10.520 3.571 1.00 92.44 173 PRO A CA 1
ATOM 1342 C C . PRO A 1 173 ? 14.338 -9.889 2.172 1.00 92.44 173 PRO A C 1
ATOM 1344 O O . PRO A 1 173 ? 14.937 -8.829 1.980 1.00 92.44 173 PRO A O 1
ATOM 1347 N N . SER A 1 174 ? 13.665 -10.495 1.188 1.00 95.50 174 SER A N 1
ATOM 1348 C CA . SER A 1 174 ? 13.590 -9.951 -0.170 1.00 95.50 174 SER A CA 1
ATOM 1349 C C . SER A 1 174 ? 12.811 -8.636 -0.218 1.00 95.50 174 SER A C 1
ATOM 1351 O O . SER A 1 174 ? 13.252 -7.703 -0.891 1.00 95.50 174 SER A O 1
ATOM 1353 N N . LYS A 1 175 ? 11.692 -8.516 0.515 1.00 93.25 175 LYS A N 1
ATOM 1354 C CA . LYS A 1 175 ? 10.918 -7.262 0.626 1.00 93.25 175 LYS A CA 1
ATOM 1355 C C . LYS A 1 175 ? 11.764 -6.139 1.224 1.00 93.25 175 LYS A C 1
ATOM 1357 O O . LYS A 1 175 ? 11.781 -5.031 0.688 1.00 93.25 175 LYS A O 1
ATOM 1362 N N . GLU A 1 176 ? 12.470 -6.412 2.318 1.00 92.69 176 GLU A N 1
ATOM 1363 C CA . GLU A 1 176 ? 13.331 -5.437 2.994 1.00 92.69 176 GLU A CA 1
ATOM 1364 C C . GLU A 1 176 ? 14.475 -4.969 2.095 1.00 92.69 176 GLU A C 1
ATOM 1366 O O . GLU A 1 176 ? 14.668 -3.761 1.911 1.00 92.69 176 GLU A O 1
ATOM 1371 N N . ALA A 1 177 ? 15.182 -5.912 1.466 1.00 96.50 177 ALA A N 1
ATOM 1372 C CA . ALA A 1 177 ? 16.260 -5.602 0.539 1.00 96.50 177 ALA A CA 1
ATOM 1373 C C . ALA A 1 177 ? 15.758 -4.785 -0.660 1.00 96.50 177 ALA A C 1
ATOM 1375 O O . ALA A 1 177 ? 16.422 -3.831 -1.076 1.00 96.50 177 ALA A O 1
ATOM 1376 N N . LEU A 1 178 ? 14.587 -5.132 -1.210 1.00 96.19 178 LEU A N 1
ATOM 1377 C CA . LEU A 1 178 ? 13.994 -4.435 -2.353 1.00 96.19 178 LEU A CA 1
ATOM 1378 C C . LEU A 1 178 ? 13.651 -2.990 -2.001 1.00 96.19 178 LEU A C 1
ATOM 1380 O O . LEU A 1 178 ? 14.027 -2.077 -2.735 1.00 96.19 178 LEU A O 1
ATOM 1384 N N . ARG A 1 179 ? 13.021 -2.760 -0.846 1.00 94.38 179 ARG A N 1
ATOM 1385 C CA . ARG A 1 179 ? 12.741 -1.408 -0.341 1.00 94.38 179 ARG A CA 1
ATOM 1386 C C . ARG A 1 179 ? 14.003 -0.594 -0.118 1.00 94.38 179 ARG A C 1
ATOM 1388 O O . ARG A 1 179 ? 14.068 0.558 -0.539 1.00 94.38 179 ARG A O 1
ATOM 1395 N N . ALA A 1 180 ? 15.002 -1.174 0.544 1.00 94.81 180 ALA A N 1
ATOM 1396 C CA . ALA A 1 180 ? 16.256 -0.488 0.828 1.00 94.81 180 ALA A CA 1
ATOM 1397 C C . ALA A 1 180 ? 16.985 -0.087 -0.465 1.00 94.81 180 ALA A C 1
ATOM 1399 O O . ALA A 1 180 ? 17.430 1.056 -0.601 1.00 94.81 180 ALA A O 1
ATOM 1400 N N . ALA A 1 181 ? 17.050 -1.002 -1.437 1.00 95.56 181 ALA A N 1
ATOM 1401 C CA . ALA A 1 181 ? 17.626 -0.735 -2.749 1.00 95.56 181 ALA A CA 1
ATOM 1402 C C . ALA A 1 181 ? 16.850 0.351 -3.502 1.00 95.56 181 ALA A C 1
ATOM 1404 O O . ALA A 1 181 ? 17.459 1.257 -4.060 1.00 95.56 181 ALA A O 1
ATOM 1405 N N . PHE A 1 182 ? 15.518 0.293 -3.484 1.00 94.62 182 PHE A N 1
ATOM 1406 C CA . PHE A 1 182 ? 14.672 1.255 -4.183 1.00 94.62 182 PHE A CA 1
ATOM 1407 C C . PHE A 1 182 ? 14.773 2.663 -3.580 1.00 94.62 182 PHE A C 1
ATOM 1409 O O . PHE A 1 182 ? 14.958 3.621 -4.319 1.00 94.62 182 PHE A O 1
ATOM 1416 N N . ARG A 1 183 ? 14.770 2.810 -2.245 1.00 92.62 183 ARG A N 1
ATOM 1417 C CA . ARG A 1 183 ? 14.925 4.120 -1.569 1.00 92.62 183 ARG A CA 1
ATOM 1418 C C . ARG A 1 183 ? 16.251 4.818 -1.847 1.00 92.62 183 ARG A C 1
ATOM 1420 O O . ARG A 1 183 ? 16.332 6.039 -1.746 1.00 92.62 183 ARG A O 1
ATOM 1427 N N . THR A 1 184 ? 17.297 4.048 -2.122 1.00 91.50 184 THR A N 1
ATOM 1428 C CA . THR A 1 184 ? 18.655 4.562 -2.353 1.00 91.50 184 THR A CA 1
ATOM 1429 C C . THR A 1 184 ? 19.021 4.606 -3.833 1.00 91.50 184 THR A C 1
ATOM 1431 O O . THR A 1 184 ? 20.141 4.983 -4.183 1.00 91.50 184 THR A O 1
ATOM 1434 N N . HIS A 1 185 ? 18.089 4.235 -4.715 1.00 91.94 185 HIS A N 1
ATOM 1435 C CA . HIS A 1 185 ? 18.327 4.216 -6.144 1.00 91.94 185 HIS A CA 1
ATOM 1436 C C . HIS A 1 185 ? 18.432 5.644 -6.687 1.00 91.94 185 HIS A C 1
ATOM 1438 O O . HIS A 1 185 ? 17.466 6.397 -6.703 1.00 91.94 185 HIS A O 1
ATOM 1444 N N . ASN A 1 186 ? 19.619 5.998 -7.172 1.00 82.38 186 ASN A N 1
ATOM 1445 C CA . ASN A 1 186 ? 19.891 7.286 -7.817 1.00 82.38 186 ASN A CA 1
ATOM 1446 C C . ASN A 1 186 ? 20.100 7.137 -9.336 1.00 82.38 186 ASN A C 1
ATOM 1448 O O . ASN A 1 186 ? 20.618 8.047 -9.980 1.00 82.38 186 ASN A O 1
ATOM 1452 N N . GLY A 1 187 ? 19.769 5.969 -9.899 1.00 77.00 187 GLY A N 1
ATOM 1453 C CA . GLY A 1 187 ? 19.840 5.719 -11.335 1.00 77.00 187 GLY A CA 1
ATOM 1454 C C . GLY A 1 187 ? 18.707 6.404 -12.103 1.00 77.00 187 GLY A C 1
ATOM 1455 O O . GLY A 1 187 ? 17.826 7.045 -11.530 1.00 77.00 187 GLY A O 1
ATOM 1456 N N . GLY A 1 188 ? 18.743 6.284 -13.431 1.00 79.62 188 GLY A N 1
ATOM 1457 C CA . GLY A 1 188 ? 17.729 6.875 -14.301 1.00 79.62 188 GLY A CA 1
ATOM 1458 C C . GLY A 1 188 ? 16.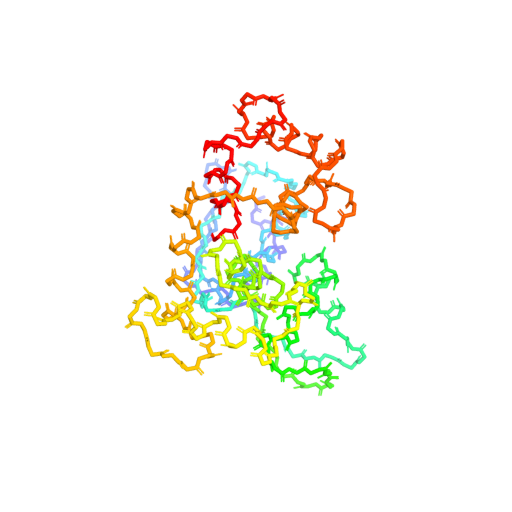357 6.234 -14.091 1.00 79.62 188 GLY A C 1
ATOM 1459 O O . GLY A 1 188 ? 16.150 5.079 -14.450 1.00 79.62 188 GLY A O 1
ATOM 1460 N N . LEU A 1 189 ? 15.406 7.007 -13.571 1.00 91.12 189 LEU A N 1
ATOM 1461 C CA . LEU A 1 189 ? 14.004 6.620 -13.475 1.00 91.12 189 LEU A CA 1
ATOM 1462 C C . LEU A 1 189 ? 13.253 7.133 -14.713 1.00 91.12 189 LEU A C 1
ATOM 1464 O O . LEU A 1 189 ? 13.182 8.333 -14.961 1.00 91.12 189 LEU A O 1
ATOM 1468 N N . THR A 1 190 ? 12.711 6.227 -15.523 1.00 94.25 190 THR A N 1
ATOM 1469 C CA . THR A 1 190 ? 12.055 6.574 -16.794 1.00 94.25 190 THR A CA 1
ATOM 1470 C C . THR A 1 190 ? 10.906 5.618 -17.105 1.00 94.25 190 THR A C 1
ATOM 1472 O O . THR A 1 190 ? 10.644 4.676 -16.355 1.00 94.25 190 THR A O 1
ATOM 1475 N N . GLY A 1 191 ? 10.211 5.862 -18.213 1.00 95.56 191 GLY A N 1
ATOM 1476 C CA . GLY A 1 191 ? 9.173 4.990 -18.741 1.00 95.56 191 GLY A CA 1
ATOM 1477 C C . GLY A 1 191 ? 8.002 4.764 -17.783 1.00 95.56 191 GLY A C 1
ATOM 1478 O O . GLY A 1 191 ? 7.611 5.651 -17.021 1.00 95.56 191 GLY A O 1
ATOM 1479 N N . LYS A 1 192 ? 7.435 3.553 -17.836 1.00 96.94 192 LYS A N 1
ATOM 1480 C CA . LYS A 1 192 ? 6.267 3.170 -17.031 1.00 96.94 192 LYS A CA 1
ATOM 1481 C C . LYS A 1 192 ? 6.516 3.254 -15.518 1.00 96.94 192 LYS A C 1
ATOM 1483 O O . LYS A 1 192 ? 5.631 3.777 -14.846 1.00 96.94 192 LYS A O 1
ATOM 1488 N N . PRO A 1 193 ? 7.680 2.835 -14.967 1.00 96.44 193 PRO A N 1
ATOM 1489 C CA . PRO A 1 193 ? 7.973 3.034 -13.548 1.00 96.44 193 PRO A CA 1
ATOM 1490 C C . PRO A 1 193 ? 7.791 4.484 -13.085 1.00 96.44 193 PRO A C 1
ATOM 1492 O O . PRO A 1 193 ? 7.114 4.718 -12.089 1.00 96.44 193 PRO A O 1
ATOM 1495 N N . LEU A 1 194 ? 8.321 5.463 -13.831 1.00 96.75 194 LEU A N 1
ATOM 1496 C CA . LEU A 1 194 ? 8.165 6.882 -13.493 1.00 96.75 194 LEU A CA 1
ATOM 1497 C C . LEU A 1 194 ? 6.695 7.318 -13.502 1.00 96.75 194 LEU A C 1
ATOM 1499 O O . LEU A 1 194 ? 6.235 7.978 -12.575 1.00 96.75 194 LEU A O 1
ATOM 1503 N N . GLN A 1 195 ? 5.957 6.954 -14.552 1.00 97.69 195 GLN A N 1
ATOM 1504 C CA . GLN A 1 195 ? 4.547 7.320 -14.683 1.00 97.69 195 GLN A CA 1
ATOM 1505 C C . GLN A 1 195 ? 3.703 6.718 -13.544 1.00 97.69 195 GLN A C 1
ATOM 1507 O O . GLN A 1 195 ? 2.889 7.417 -12.944 1.00 97.69 195 GLN A O 1
ATOM 1512 N N . ILE A 1 196 ? 3.933 5.452 -13.187 1.00 95.69 196 ILE A N 1
ATOM 1513 C CA . ILE A 1 196 ? 3.218 4.787 -12.089 1.00 95.69 196 ILE A CA 1
ATOM 1514 C C . ILE A 1 196 ? 3.533 5.447 -10.743 1.00 95.69 196 ILE A C 1
ATOM 1516 O O . ILE A 1 196 ? 2.615 5.732 -9.979 1.00 95.69 196 ILE A O 1
ATOM 1520 N N . LEU A 1 197 ? 4.801 5.769 -10.478 1.00 95.31 197 LEU A N 1
ATOM 1521 C CA . LEU A 1 197 ? 5.196 6.467 -9.252 1.00 95.31 197 LEU A CA 1
ATOM 1522 C C . LEU A 1 197 ? 4.504 7.827 -9.100 1.00 95.31 197 LEU A C 1
ATOM 1524 O O . LEU A 1 197 ? 4.067 8.179 -8.005 1.00 95.31 197 LEU A O 1
ATOM 1528 N N . LEU A 1 198 ? 4.379 8.586 -10.193 1.00 96.50 198 LEU A N 1
ATOM 1529 C CA . LEU A 1 198 ? 3.660 9.863 -10.200 1.00 96.50 198 LEU A CA 1
ATOM 1530 C C . LEU A 1 198 ? 2.166 9.662 -9.931 1.00 96.50 198 LEU A C 1
ATOM 1532 O O . LEU A 1 198 ? 1.620 10.324 -9.047 1.00 96.50 198 LEU A O 1
ATOM 1536 N N . ARG A 1 199 ? 1.529 8.712 -10.634 1.00 94.81 199 ARG A N 1
ATOM 1537 C CA . ARG A 1 199 ? 0.114 8.352 -10.444 1.00 94.81 199 ARG A CA 1
ATOM 1538 C C . ARG A 1 199 ? -0.166 8.001 -8.984 1.00 94.81 199 ARG A C 1
ATOM 1540 O O . ARG A 1 199 ? -1.096 8.546 -8.397 1.00 94.81 199 ARG A O 1
ATOM 1547 N N . ASP A 1 200 ? 0.659 7.142 -8.396 1.00 90.94 200 ASP A N 1
ATOM 1548 C CA . ASP A 1 200 ? 0.485 6.666 -7.021 1.00 90.94 200 ASP A CA 1
ATOM 1549 C C . ASP A 1 200 ? 0.845 7.729 -5.975 1.00 90.94 200 ASP A C 1
ATOM 1551 O O . ASP A 1 200 ? 0.361 7.669 -4.847 1.00 90.94 200 ASP A O 1
ATOM 1555 N N . SER A 1 201 ? 1.612 8.751 -6.366 1.00 91.56 201 SER A N 1
ATOM 1556 C CA . SER A 1 201 ? 1.820 9.970 -5.573 1.00 91.56 201 SER A CA 1
ATOM 1557 C C . SER A 1 201 ? 0.686 10.995 -5.736 1.00 91.56 201 SER A C 1
ATOM 1559 O O . SER A 1 201 ? 0.773 12.089 -5.189 1.00 91.56 201 SER A O 1
ATOM 1561 N N . GLY A 1 202 ? -0.375 10.669 -6.484 1.00 93.00 202 GLY A N 1
ATOM 1562 C CA . GLY A 1 202 ? -1.538 11.536 -6.695 1.00 93.00 202 GLY A CA 1
ATOM 1563 C C . GLY A 1 202 ? -1.417 12.503 -7.877 1.00 93.00 202 GLY A C 1
ATOM 1564 O O . GLY A 1 202 ? -2.261 13.385 -8.034 1.00 93.00 202 GLY A O 1
ATOM 1565 N N . HIS A 1 203 ? -0.402 12.350 -8.731 1.00 96.06 203 HIS A N 1
ATOM 1566 C CA . HIS A 1 203 ? -0.146 13.230 -9.873 1.00 96.06 203 HIS A CA 1
ATOM 1567 C C . HIS A 1 203 ? -0.293 12.467 -11.189 1.00 96.06 203 HIS A C 1
ATOM 1569 O O . HIS A 1 203 ? 0.564 11.670 -11.559 1.00 96.06 203 HIS A O 1
ATOM 1575 N N . SER A 1 204 ? -1.382 12.710 -11.921 1.00 96.00 204 SER A N 1
ATOM 1576 C CA . SER A 1 204 ? -1.689 11.957 -13.143 1.00 96.00 204 SER A CA 1
ATOM 1577 C C . SER A 1 204 ? -0.721 12.288 -14.292 1.00 96.00 204 SER A C 1
ATOM 1579 O O . SER A 1 204 ? -0.757 13.410 -14.805 1.00 96.00 204 SER A O 1
ATOM 1581 N N . PRO A 1 205 ? 0.102 11.332 -14.768 1.00 96.75 205 PRO A N 1
ATOM 1582 C CA . PRO A 1 205 ? 0.979 11.532 -15.924 1.00 96.75 205 PRO A CA 1
ATOM 1583 C C . PRO A 1 205 ? 0.244 11.359 -17.266 1.00 96.75 205 PRO A C 1
ATOM 1585 O O . PRO A 1 205 ? 0.874 11.410 -18.322 1.00 96.75 205 PRO A O 1
ATOM 1588 N N . GLY A 1 206 ? -1.075 11.133 -17.252 1.00 96.25 206 GLY A N 1
ATOM 1589 C CA . GLY A 1 206 ? -1.822 10.632 -18.404 1.00 96.25 206 GLY A CA 1
ATOM 1590 C C . GLY A 1 206 ? -1.728 9.107 -18.519 1.00 96.25 206 GLY A C 1
ATOM 1591 O O . GLY A 1 206 ? -1.823 8.402 -17.517 1.00 96.25 206 GLY A O 1
ATOM 1592 N N . GLY A 1 207 ? -1.580 8.594 -19.743 1.00 95.50 207 GLY A N 1
ATOM 1593 C CA . GLY A 1 207 ? -1.449 7.156 -19.989 1.00 95.50 207 GLY A CA 1
ATOM 1594 C C . GLY A 1 207 ? -0.141 6.575 -19.439 1.00 95.50 207 GLY A C 1
ATOM 1595 O O . GLY A 1 207 ? 0.888 7.244 -19.429 1.00 95.50 207 GLY A O 1
ATOM 1596 N N . ILE A 1 208 ? -0.182 5.311 -19.007 1.00 96.62 208 ILE A N 1
ATOM 1597 C CA . ILE A 1 208 ? 0.996 4.545 -18.567 1.00 96.62 208 ILE A CA 1
ATOM 1598 C C . ILE A 1 208 ? 1.561 3.759 -19.761 1.00 96.62 208 ILE A C 1
ATOM 1600 O O . ILE A 1 208 ? 1.424 2.538 -19.875 1.00 96.62 208 ILE A O 1
ATOM 1604 N N . ASP A 1 209 ? 2.151 4.480 -20.707 1.00 94.81 209 ASP A N 1
ATOM 1605 C CA . ASP A 1 209 ? 2.654 3.963 -21.987 1.00 94.81 209 ASP A CA 1
ATOM 1606 C C . ASP A 1 209 ? 4.188 3.863 -22.054 1.00 94.81 209 ASP A C 1
ATOM 1608 O O . ASP A 1 209 ? 4.732 3.198 -22.934 1.00 94.81 209 ASP A O 1
ATOM 1612 N N . GLY A 1 210 ? 4.894 4.455 -21.092 1.00 95.31 210 GLY A N 1
ATOM 1613 C CA . GLY A 1 210 ? 6.347 4.564 -21.061 1.00 95.31 210 GLY A CA 1
ATOM 1614 C C . GLY A 1 210 ? 6.916 5.747 -21.848 1.00 95.31 210 GLY A C 1
ATOM 1615 O O . GLY A 1 210 ? 8.136 5.901 -21.895 1.00 95.31 210 GLY A O 1
ATOM 1616 N N . ILE A 1 211 ? 6.072 6.595 -22.436 1.00 96.38 211 ILE A N 1
ATOM 1617 C CA . ILE A 1 211 ? 6.482 7.761 -23.219 1.00 96.38 211 ILE A CA 1
ATOM 1618 C C . ILE A 1 211 ? 6.405 9.016 -22.341 1.00 96.38 211 ILE A C 1
ATOM 1620 O O . ILE A 1 211 ? 5.361 9.394 -21.810 1.00 96.38 211 ILE A O 1
ATOM 1624 N N . LEU A 1 212 ? 7.531 9.717 -22.197 1.00 95.00 212 LEU A N 1
ATOM 1625 C CA . LEU A 1 212 ? 7.611 10.919 -21.363 1.00 95.00 212 LEU A CA 1
ATOM 1626 C C . LEU A 1 212 ? 7.126 12.162 -22.125 1.00 95.00 212 LEU A C 1
ATOM 1628 O O . LEU A 1 212 ? 7.918 12.957 -22.625 1.00 95.00 212 LEU A O 1
ATOM 1632 N N . GLY A 1 213 ? 5.803 12.308 -22.232 1.00 96.06 213 GLY A N 1
ATOM 1633 C CA . GLY A 1 213 ? 5.149 13.451 -22.873 1.00 96.06 213 GLY A CA 1
ATOM 1634 C C . GLY A 1 213 ? 4.823 14.619 -21.931 1.00 96.06 213 GLY A C 1
ATOM 1635 O O . GLY A 1 213 ? 5.140 14.618 -20.741 1.00 96.06 213 GLY A O 1
ATOM 1636 N N . LYS A 1 214 ? 4.098 15.612 -22.469 1.00 97.69 214 LYS A N 1
ATOM 1637 C CA . LYS A 1 214 ? 3.688 16.841 -21.757 1.00 97.69 214 LYS A CA 1
ATOM 1638 C C . LYS A 1 214 ? 2.944 16.566 -20.443 1.00 97.69 214 LYS A C 1
ATOM 1640 O O . LYS A 1 214 ? 3.133 17.304 -19.473 1.00 97.69 214 LYS A O 1
ATOM 1645 N N . ASN A 1 215 ? 2.107 15.529 -20.407 1.00 97.81 215 ASN A N 1
ATOM 1646 C CA . ASN A 1 215 ? 1.350 15.164 -19.209 1.00 97.81 215 ASN A CA 1
ATOM 1647 C C . ASN A 1 215 ? 2.285 14.644 -18.110 1.00 97.81 215 ASN A C 1
ATOM 1649 O O . ASN A 1 215 ? 2.204 15.124 -16.985 1.00 97.81 215 ASN A O 1
ATOM 1653 N N . THR A 1 216 ? 3.258 13.792 -18.448 1.00 98.06 216 THR A N 1
ATOM 1654 C CA . THR A 1 216 ? 4.294 13.349 -17.505 1.00 98.06 216 THR A CA 1
ATOM 1655 C C . THR A 1 216 ? 5.118 14.522 -16.972 1.00 98.06 216 THR A C 1
ATOM 1657 O O . THR A 1 216 ? 5.286 14.647 -15.764 1.00 98.06 216 THR A O 1
ATOM 1660 N N . THR A 1 217 ? 5.564 15.447 -17.831 1.00 97.81 217 THR A N 1
ATOM 1661 C CA . THR A 1 217 ? 6.271 16.671 -17.393 1.00 97.81 217 THR A CA 1
ATOM 1662 C C . THR A 1 217 ? 5.417 17.530 -16.455 1.00 97.81 217 THR A C 1
ATOM 1664 O O . THR A 1 217 ? 5.921 18.101 -15.488 1.00 97.81 217 THR A O 1
ATOM 1667 N N . THR A 1 218 ? 4.114 17.626 -16.725 1.00 98.25 218 THR A N 1
ATOM 1668 C CA . THR A 1 218 ? 3.169 18.357 -15.869 1.00 98.25 218 THR A CA 1
ATOM 1669 C C . THR A 1 218 ? 3.013 17.677 -14.511 1.00 98.25 218 THR A C 1
ATOM 1671 O O . THR A 1 218 ? 3.072 18.360 -13.492 1.00 98.25 218 THR A O 1
ATOM 1674 N N . ALA A 1 219 ? 2.894 16.350 -14.485 1.00 98.12 219 ALA A N 1
ATOM 1675 C CA . ALA A 1 219 ? 2.815 15.572 -13.254 1.00 98.12 219 ALA A CA 1
ATOM 1676 C C . ALA A 1 219 ? 4.093 15.694 -12.410 1.00 98.12 219 ALA A C 1
ATOM 1678 O O . ALA A 1 219 ? 3.998 15.898 -11.204 1.00 98.12 219 ALA A O 1
ATOM 1679 N N . ILE A 1 220 ? 5.281 15.676 -13.034 1.00 98.06 220 ILE A N 1
ATOM 1680 C CA . ILE A 1 220 ? 6.555 15.936 -12.338 1.00 98.06 220 ILE A CA 1
ATOM 1681 C C . ILE A 1 220 ? 6.534 17.323 -11.692 1.00 98.06 220 ILE A C 1
ATOM 1683 O O . ILE A 1 220 ? 6.880 17.461 -10.522 1.00 98.06 220 ILE A O 1
ATOM 1687 N N . ARG A 1 221 ? 6.087 18.349 -12.427 1.00 98.38 221 ARG A N 1
ATOM 1688 C CA . ARG A 1 221 ? 5.992 19.716 -11.900 1.00 98.38 221 ARG A CA 1
ATOM 1689 C C . ARG A 1 221 ? 5.049 19.802 -10.699 1.00 98.38 221 ARG A C 1
ATOM 1691 O O . ARG A 1 221 ? 5.392 20.438 -9.709 1.00 98.38 221 ARG A O 1
ATOM 1698 N N . GLN A 1 222 ? 3.880 19.169 -10.787 1.00 98.12 222 GLN A N 1
ATOM 1699 C CA . GLN A 1 222 ? 2.902 19.133 -9.696 1.00 98.12 222 GLN A CA 1
ATOM 1700 C C . GLN A 1 222 ? 3.465 18.422 -8.466 1.00 98.12 222 GLN A C 1
ATOM 1702 O O . GLN A 1 222 ? 3.383 18.969 -7.371 1.00 98.12 222 GLN A O 1
ATOM 1707 N N . PHE A 1 223 ? 4.102 17.265 -8.659 1.00 97.75 223 PHE A N 1
ATOM 1708 C CA . PHE A 1 223 ? 4.778 16.536 -7.591 1.00 97.75 223 PHE A CA 1
ATOM 1709 C C . PHE A 1 223 ? 5.845 17.390 -6.904 1.00 97.75 223 PHE A C 1
ATOM 1711 O O . PHE A 1 223 ? 5.847 17.524 -5.683 1.00 97.75 223 PHE A O 1
ATOM 1718 N N . GLN A 1 224 ? 6.706 18.044 -7.687 1.00 98.19 224 GLN A N 1
ATOM 1719 C CA . GLN A 1 224 ? 7.711 18.964 -7.159 1.00 98.19 224 GLN A CA 1
ATOM 1720 C C . GLN A 1 224 ? 7.075 20.077 -6.322 1.00 98.19 224 GLN A C 1
ATOM 1722 O O . GLN A 1 224 ? 7.523 20.312 -5.205 1.00 98.19 224 GLN A O 1
ATOM 1727 N N . THR A 1 225 ? 6.008 20.719 -6.811 1.00 97.62 225 THR A N 1
ATOM 1728 C CA . THR A 1 225 ? 5.278 21.744 -6.048 1.00 97.62 225 THR A CA 1
ATOM 1729 C C . THR A 1 225 ? 4.719 21.192 -4.735 1.00 97.62 225 THR A C 1
ATOM 1731 O O . THR A 1 225 ? 4.920 21.810 -3.692 1.00 97.62 225 THR A O 1
ATOM 1734 N N . THR A 1 226 ? 4.073 20.024 -4.759 1.00 96.62 226 THR A N 1
ATOM 1735 C CA . THR A 1 226 ? 3.512 19.379 -3.562 1.00 96.62 226 THR A CA 1
ATOM 1736 C C . THR A 1 226 ? 4.586 19.030 -2.530 1.00 96.62 226 THR A C 1
ATOM 1738 O O . THR A 1 226 ? 4.345 19.151 -1.332 1.00 96.62 226 THR A O 1
ATOM 1741 N N . CYS A 1 227 ? 5.787 18.661 -2.975 1.00 95.44 227 CYS A N 1
ATOM 1742 C CA . CYS A 1 227 ? 6.922 18.364 -2.102 1.00 95.44 227 CYS A CA 1
ATOM 1743 C C . CYS A 1 227 ? 7.786 19.589 -1.745 1.00 95.44 227 CYS A C 1
ATOM 1745 O O . CYS A 1 227 ? 8.818 19.424 -1.096 1.00 95.44 227 CYS A O 1
ATOM 1747 N N . GLY A 1 228 ? 7.412 20.804 -2.168 1.00 95.94 228 GLY A N 1
ATOM 1748 C CA . GLY A 1 228 ? 8.188 22.024 -1.905 1.00 95.94 228 GLY A CA 1
ATOM 1749 C C . GLY A 1 228 ? 9.529 22.102 -2.651 1.00 95.94 228 GLY A C 1
ATOM 1750 O O . GLY A 1 228 ? 10.437 22.810 -2.220 1.00 95.94 228 GLY A O 1
ATOM 1751 N N . LEU A 1 229 ? 9.672 21.369 -3.756 1.00 96.44 229 LEU A N 1
ATOM 1752 C CA . LEU A 1 229 ? 10.841 21.377 -4.636 1.00 96.44 229 LEU A CA 1
ATOM 1753 C C . LEU A 1 229 ? 10.693 22.429 -5.750 1.00 96.44 229 LEU A C 1
ATOM 1755 O O . LEU A 1 229 ? 9.601 22.923 -6.040 1.00 96.44 229 LEU A O 1
ATOM 1759 N N . GLY A 1 230 ? 11.798 22.734 -6.436 1.00 96.19 230 GLY A N 1
ATOM 1760 C CA . GLY A 1 230 ? 11.768 23.563 -7.641 1.00 96.19 230 GLY A CA 1
ATOM 1761 C C . GLY A 1 230 ? 10.935 22.906 -8.747 1.00 96.19 230 GLY A C 1
ATOM 1762 O O . GLY A 1 230 ? 11.289 21.839 -9.237 1.00 96.19 230 GLY A O 1
ATOM 1763 N N . ALA A 1 231 ? 9.840 23.550 -9.157 1.00 96.50 231 ALA A N 1
ATOM 1764 C CA . ALA A 1 231 ? 8.842 23.016 -10.090 1.00 96.50 231 ALA A CA 1
ATOM 1765 C C . ALA A 1 231 ? 9.293 23.084 -11.572 1.00 96.50 231 ALA A C 1
ATOM 1767 O O . ALA A 1 231 ? 8.635 23.674 -12.436 1.00 96.50 231 ALA A O 1
ATOM 1768 N N . THR A 1 232 ? 10.450 22.500 -11.877 1.00 96.44 232 THR A N 1
ATOM 1769 C CA . THR A 1 232 ? 11.080 22.528 -13.206 1.00 96.44 232 THR A CA 1
ATOM 1770 C C . THR A 1 232 ? 10.351 21.636 -14.215 1.00 96.44 232 THR A C 1
ATOM 1772 O O . THR A 1 232 ? 10.377 21.901 -15.419 1.00 96.44 232 THR A O 1
ATOM 1775 N N . GLY A 1 233 ? 9.663 20.590 -13.742 1.00 95.31 233 GLY A N 1
ATOM 1776 C CA . GLY A 1 233 ? 9.138 19.508 -14.579 1.00 95.31 233 GLY A CA 1
ATOM 1777 C C . GLY A 1 233 ? 10.228 18.559 -15.096 1.00 95.31 233 GLY A C 1
ATOM 1778 O O . GLY A 1 233 ? 9.939 17.689 -15.915 1.00 95.31 233 GLY A O 1
ATOM 1779 N N . GLN A 1 234 ? 11.472 18.727 -14.640 1.00 94.69 234 GLN A N 1
ATOM 1780 C CA . GLN A 1 234 ? 12.599 17.852 -14.947 1.00 94.69 234 GLN A CA 1
ATOM 1781 C C . GLN A 1 234 ? 12.838 16.885 -13.793 1.00 94.69 234 GLN A C 1
ATOM 1783 O O . GLN A 1 234 ? 12.646 17.232 -12.631 1.00 94.69 234 GLN A O 1
ATOM 1788 N N . LEU A 1 235 ? 13.282 15.675 -14.115 1.00 92.44 235 LEU A N 1
ATOM 1789 C CA . LEU A 1 235 ? 13.543 14.643 -13.125 1.00 92.44 235 LEU A CA 1
ATOM 1790 C C . LEU A 1 235 ? 15.002 14.709 -12.647 1.00 92.44 235 LEU A C 1
ATOM 1792 O O . LEU A 1 235 ? 15.865 13.997 -13.153 1.00 92.44 235 LEU A O 1
ATOM 1796 N N . ASP A 1 236 ? 15.281 15.604 -11.700 1.00 92.44 236 ASP A N 1
ATOM 1797 C CA . ASP A 1 236 ? 16.597 15.705 -11.060 1.00 92.44 236 ASP A CA 1
ATOM 1798 C C . ASP A 1 236 ? 16.774 14.695 -9.910 1.00 92.44 236 ASP A C 1
ATOM 1800 O O . ASP A 1 236 ? 15.828 14.040 -9.468 1.00 92.44 236 ASP A O 1
ATOM 1804 N N . ALA A 1 237 ? 18.004 14.570 -9.402 1.00 92.19 237 ALA A N 1
ATOM 1805 C CA . ALA A 1 237 ? 18.334 13.613 -8.345 1.00 92.19 237 ALA A CA 1
ATOM 1806 C C . ALA A 1 237 ? 17.501 13.814 -7.065 1.00 92.19 237 ALA A C 1
ATOM 1808 O O . ALA A 1 237 ? 17.141 12.838 -6.406 1.00 92.19 237 ALA A O 1
ATOM 1809 N N . GLN A 1 238 ? 17.160 15.061 -6.720 1.00 93.25 238 GLN A N 1
ATOM 1810 C CA . GLN A 1 238 ? 16.340 15.354 -5.546 1.00 93.25 238 GLN A CA 1
ATOM 1811 C C . GLN A 1 238 ? 14.888 14.909 -5.762 1.00 93.25 238 GLN A C 1
ATOM 1813 O O . GLN A 1 238 ? 14.281 14.321 -4.866 1.00 93.25 238 GLN A O 1
ATOM 1818 N N . THR A 1 239 ? 14.345 15.142 -6.955 1.00 95.00 239 THR A N 1
ATOM 1819 C CA . THR A 1 239 ? 13.001 14.723 -7.358 1.00 95.00 239 THR A CA 1
ATOM 1820 C C . THR A 1 239 ? 12.898 13.201 -7.376 1.00 95.00 239 THR A C 1
ATOM 1822 O O . THR A 1 239 ? 11.959 12.664 -6.793 1.00 95.00 239 THR A O 1
ATOM 1825 N N . ILE A 1 240 ? 13.888 12.500 -7.949 1.00 94.62 240 ILE A N 1
ATOM 1826 C CA . ILE A 1 240 ? 13.969 11.028 -7.933 1.00 94.62 240 ILE A CA 1
ATOM 1827 C C . ILE A 1 240 ? 13.969 10.526 -6.494 1.00 94.62 240 ILE A C 1
ATOM 1829 O O . ILE A 1 240 ? 13.089 9.762 -6.110 1.00 94.62 240 ILE A O 1
ATOM 1833 N N . LYS A 1 241 ? 14.909 10.999 -5.670 1.00 93.00 241 LYS A N 1
ATOM 1834 C CA . LYS A 1 241 ? 15.033 10.558 -4.278 1.00 93.00 241 LYS A CA 1
ATOM 1835 C C . LYS A 1 241 ? 13.733 10.761 -3.497 1.00 93.00 241 LYS A C 1
ATOM 1837 O O . LYS A 1 241 ? 13.311 9.867 -2.766 1.00 93.00 241 LYS A O 1
ATOM 1842 N N . THR A 1 242 ? 13.091 11.916 -3.671 1.00 93.31 242 THR A N 1
ATOM 1843 C CA . THR A 1 242 ? 11.831 12.242 -2.991 1.00 93.31 242 THR A CA 1
ATOM 1844 C C . THR A 1 242 ? 10.721 11.294 -3.449 1.00 93.31 242 THR A C 1
ATOM 1846 O O . THR A 1 242 ? 10.081 10.670 -2.608 1.00 93.31 242 THR A O 1
ATOM 1849 N N . LEU A 1 243 ? 10.564 11.094 -4.761 1.00 93.38 243 LEU A N 1
ATOM 1850 C CA . LEU A 1 243 ? 9.538 10.224 -5.342 1.00 93.38 243 LEU A CA 1
ATOM 1851 C C . LEU A 1 243 ? 9.705 8.747 -4.952 1.00 93.38 243 LEU A C 1
ATOM 1853 O O . LEU A 1 243 ? 8.731 8.048 -4.693 1.00 93.38 243 LEU A O 1
ATOM 1857 N N . LEU A 1 244 ? 10.942 8.255 -4.877 1.00 93.00 244 LEU A N 1
ATOM 1858 C CA . LEU A 1 244 ? 11.205 6.881 -4.446 1.00 93.00 244 LEU A CA 1
ATOM 1859 C C . LEU A 1 244 ? 10.951 6.706 -2.944 1.00 93.00 244 LEU A C 1
ATOM 1861 O O . LEU A 1 244 ? 10.441 5.668 -2.522 1.00 93.00 244 LEU A O 1
ATOM 1865 N N . SER A 1 245 ? 11.263 7.724 -2.134 1.00 87.75 245 SER A N 1
ATOM 1866 C CA . SER A 1 245 ? 11.035 7.688 -0.684 1.00 87.75 245 SER A CA 1
ATOM 1867 C C . SER A 1 245 ? 9.555 7.687 -0.296 1.00 87.75 245 SER A C 1
ATOM 1869 O O . SER A 1 245 ? 9.206 7.109 0.729 1.00 87.75 245 SER A O 1
ATOM 1871 N N . THR A 1 246 ? 8.680 8.281 -1.114 1.00 83.88 246 THR A N 1
ATOM 1872 C CA . THR A 1 246 ? 7.228 8.277 -0.875 1.00 83.88 246 THR A CA 1
ATOM 1873 C C . THR A 1 246 ? 6.565 6.957 -1.272 1.00 83.88 246 THR A C 1
ATOM 1875 O O . THR A 1 246 ? 5.460 6.675 -0.814 1.00 83.88 246 THR A O 1
ATOM 1878 N N . TYR A 1 247 ? 7.229 6.135 -2.089 1.00 84.81 247 TYR A N 1
ATOM 1879 C CA . TYR A 1 247 ? 6.678 4.887 -2.621 1.00 84.81 247 TYR A CA 1
ATOM 1880 C C . TYR A 1 247 ? 7.114 3.620 -1.861 1.00 84.81 247 TYR A C 1
ATOM 1882 O O . TYR A 1 247 ? 6.382 2.623 -1.850 1.00 84.81 247 TYR A O 1
ATOM 1890 N N . ALA A 1 248 ? 8.308 3.634 -1.259 1.00 69.38 248 ALA A N 1
ATOM 1891 C CA . ALA A 1 248 ? 8.997 2.456 -0.713 1.00 69.38 248 ALA A CA 1
ATOM 1892 C C . ALA A 1 248 ? 8.686 2.107 0.749 1.00 69.38 248 ALA A C 1
ATOM 1894 O O . ALA A 1 248 ? 8.706 3.018 1.602 1.00 69.38 248 ALA A O 1
#

Radius of gyration: 21.42 Å; chains: 1; bounding box: 46×42×56 Å

Sequence (248 aa):
MLSQKYQTVLDLGKTLNIQNGDVIEKDGILLISGTAKTAYEKDLIWDEIKRVGGNAPTDIQVEMTVEITDYYHMHTVAKGESFWVIAEKYYKNGDKHPVISDHNNKEHVHPDDVLEIPVFKEYVGGEKLQVMLTALGHDTKGIDGKIGANTNNALKSFQTSKGLGATGNLDNPSKEALRAAFRTHNGGLTGKPLQILLRDSGHSPGGIDGILGKNTTTAIRQFQTTCGLGATGQLDAQTIKTLLSTYA

Foldseek 3Di:
DVCVLLVVLVVLCVVQVFAPWDWDQPPQATEIEGEGQAQLSVVVSVVSCCVRQNPDRPRYDYHYHYNDQQFRDKDFDAPPDWLLNVCCVRVVGSVCSVLQCVQQVHPTDDGRDITGHHPVLLRCAFQNLQLLLVQLVQHLVDRDRDLDPSSLNSLLVQCVVVVHHSRSDCDPVSSVSSLVSLLPDQDDDFALSLQVLLVVVVQHLDDRGRDNDPSQLQSLLVQCVVVVHDSRSDCHSVSSNVSSVSRD